Protein AF-A0A651E423-F1 (afdb_monomer)

Sequence (295 aa):
MSMMTLRGGKRRFETAAVVVIASVVLAAAAMLSGCPDASLLGLVADADEDPSETNPETYTVSYNANGASGGTLPLQSSHSYDDEVWVSEAGELRGPVLGFGITQRFLQWNTQADAGGSGYLPFEAFGMPDHDVTLYAIWTTDGGFISKIGPAGGLVFFEHAESNGDWRFLEAAPPETEWTGRPWSEFTTLVDGTEIGIGAGEPNTQAIVGAMGDGDYAAKLCDDLSHGGYSDWFLPSIDELNLMYHNVQWTFAPAFYWSSSEENEGLARAQKFNDGSRHPESKTNAYRVRAARAF

pLDDT: mean 85.13, std 23.11, range [28.27, 98.88]

Foldseek 3Di:
DDDDDDDDDDDDDDDDDDDDDDDDDDDDDDDDDDDDDDDDDDDPPPPPPPPPPPPQDKAKEAEAALAWPDDDGDDMDIDGFQDKDFAADRPPTFHHDLDQLWGFDWDFWAQDSVNPGDTHHGRDIDGDHSYYGYTYTDTDDDNDQFQIQHLLRFGWLFADPDAPPPFGTKGWDALVLKDFFFFQDPFLADQPDQDQDFPRFQVLLVSSCVVHPDDGHQSNSQQCDDTSNDNSWGFAHNVVVLSCLVGPLVRDDQWKEFHSAADHSQWGWIAGSNPRDIDTDGRNGIGMHIIMHTD

Solvent-accessible surface area (backbone atoms only — not comparable to full-atom values): 17307 Å² total; per-residue (Å²): 142,78,91,84,89,86,82,88,79,88,82,82,89,82,89,83,85,88,79,90,84,81,90,87,91,88,89,84,90,90,86,90,87,88,84,90,82,91,78,89,79,91,74,87,77,73,85,71,77,75,85,74,77,71,70,78,70,62,28,41,44,38,65,39,64,65,67,42,71,44,64,56,78,63,82,64,50,76,40,46,63,65,38,81,42,68,37,68,61,66,78,66,51,32,26,45,76,78,52,96,62,25,19,29,31,81,69,33,35,11,60,29,80,85,63,82,45,62,73,41,48,61,70,40,71,47,63,36,54,99,51,69,44,53,33,15,38,38,57,56,81,74,92,68,59,67,57,16,28,28,66,55,64,10,39,16,38,44,74,54,95,63,68,81,83,84,45,39,35,31,25,36,52,46,68,90,75,48,48,70,66,34,20,62,29,97,61,72,60,67,64,85,84,39,41,48,48,76,84,26,12,52,64,19,16,52,49,47,32,72,74,65,54,87,68,89,22,41,33,44,57,16,45,68,35,72,50,64,92,41,57,73,30,14,15,25,4,49,46,42,48,50,34,33,54,75,48,48,39,91,71,52,72,73,41,49,29,56,28,32,13,61,73,49,41,56,26,26,33,30,39,28,60,70,80,69,51,72,45,76,37,57,24,69,48,62,28,26,37,58,31,26,34,74,74

Mean predicted aligned error: 11.6 Å

Secondary structure (DSSP, 8-state):
---------PPPP--------------------------------------------EEEEEEE-TT--BS-PPPPEEEETT-EEEPPP-TT-B-SEEETTEEPPEEEEESSTTS-S-EE-TT-EEE--SS-EEEEEEE--S---TTSB-TTSSEEEEE-SS--SS--EEEEPPGGG-EEEE-S-SS----TT---STT-HHHHHHHHHHHH-S-SSHHHHHHT--BTTB---BPPPHHHHHHHHHHHGGGS-SSEEEEEEE-SSSEEEEEETTT--EEEEETTS-EEE--EEE-

Radius of gyration: 32.74 Å; Cα contacts (8 Å, |Δi|>4): 583; chains: 1; bounding box: 74×84×91 Å

Nearest PDB structures (foldseek):
  8q4e-assembly1_A  TM=6.942E-01  e=1.571E-05  Legionella pneumophila 130b
  1c3a-assembly1_B  TM=5.478E-01  e=4.659E-02  Protobothrops flavoviridis
  3bx4-assembly1_D  TM=4.201E-01  e=1.088E-01  unclassified
  1ijk-assembly1_C  TM=4.743E-01  e=3.881E-01  Bothrops jararaca

Structure (mmCIF, N/CA/C/O backbone):
data_AF-A0A651E423-F1
#
_entry.id   AF-A0A651E423-F1
#
loop_
_atom_site.group_PDB
_atom_site.id
_atom_site.type_symbol
_atom_site.label_atom_id
_atom_site.label_alt_id
_atom_site.label_comp_id
_atom_site.label_asym_id
_atom_site.label_entity_id
_atom_site.label_seq_id
_atom_site.pdbx_PDB_ins_code
_atom_site.Cartn_x
_atom_site.Cartn_y
_atom_site.Cartn_z
_atom_site.occupancy
_atom_site.B_iso_or_equiv
_atom_site.auth_seq_id
_atom_site.auth_comp_id
_atom_site.auth_asym_id
_atom_site.auth_atom_id
_atom_site.pdbx_PDB_model_num
ATOM 1 N N . MET A 1 1 ? 28.824 -64.239 24.744 1.00 42.03 1 MET A N 1
ATOM 2 C CA . MET A 1 1 ? 28.555 -63.533 26.014 1.00 42.03 1 MET A CA 1
ATOM 3 C C . MET A 1 1 ? 27.832 -62.248 25.631 1.00 42.03 1 MET A C 1
ATOM 5 O O . MET A 1 1 ? 28.454 -61.441 24.973 1.00 42.03 1 MET A O 1
ATOM 9 N N . SER A 1 2 ? 26.542 -62.000 25.816 1.00 38.84 2 SER A N 1
ATOM 10 C CA . SER A 1 2 ? 25.358 -62.728 26.280 1.00 38.84 2 SER A CA 1
ATOM 11 C C . SER A 1 2 ? 24.158 -61.999 25.638 1.00 38.84 2 SER A C 1
ATOM 13 O O . SER A 1 2 ? 24.252 -60.799 25.389 1.00 38.84 2 SER A O 1
ATOM 15 N N . MET A 1 3 ? 23.062 -62.706 25.349 1.00 35.38 3 MET A N 1
ATOM 16 C CA . MET A 1 3 ? 21.786 -62.129 24.895 1.00 35.38 3 MET A CA 1
ATOM 17 C C . MET A 1 3 ? 21.220 -61.123 25.909 1.00 35.38 3 MET A C 1
ATOM 19 O O . MET A 1 3 ? 21.305 -61.380 27.108 1.00 35.38 3 MET A O 1
ATOM 23 N N . MET A 1 4 ? 20.493 -60.103 25.436 1.00 35.81 4 MET A N 1
ATOM 24 C CA . MET A 1 4 ? 19.243 -59.701 26.094 1.00 35.81 4 MET A CA 1
ATOM 25 C C . MET A 1 4 ? 18.277 -58.992 25.134 1.00 35.81 4 MET A C 1
ATOM 27 O O . MET A 1 4 ? 18.574 -57.961 24.541 1.00 35.81 4 MET A O 1
ATOM 31 N N . THR A 1 5 ? 17.113 -59.616 24.994 1.00 40.34 5 THR A N 1
ATOM 32 C CA . THR A 1 5 ? 15.934 -59.227 24.219 1.00 40.34 5 THR A CA 1
ATOM 33 C C . THR A 1 5 ? 15.032 -58.338 25.078 1.00 40.34 5 THR A C 1
ATOM 35 O O . THR A 1 5 ? 14.783 -58.694 26.227 1.00 40.34 5 THR A O 1
ATOM 38 N N . LEU A 1 6 ? 14.444 -57.268 24.528 1.00 37.44 6 LEU A N 1
ATOM 39 C CA . LEU A 1 6 ? 13.288 -56.590 25.133 1.00 37.44 6 LEU A CA 1
ATOM 40 C C . LEU A 1 6 ? 12.168 -56.392 24.100 1.00 37.44 6 LEU A C 1
ATOM 42 O O . LEU A 1 6 ? 12.383 -55.919 22.987 1.00 37.44 6 LEU A O 1
ATOM 46 N N . ARG A 1 7 ? 10.976 -56.851 24.497 1.00 37.69 7 ARG A N 1
ATOM 47 C CA . ARG A 1 7 ? 9.694 -56.880 23.777 1.00 37.69 7 ARG A CA 1
ATOM 48 C C . ARG A 1 7 ? 8.837 -55.653 24.116 1.00 37.69 7 ARG A C 1
ATOM 50 O O . ARG A 1 7 ? 8.834 -55.233 25.264 1.00 37.69 7 ARG A O 1
ATOM 57 N N . GLY A 1 8 ? 7.952 -55.301 23.176 1.00 32.75 8 GLY A N 1
ATOM 58 C CA . GLY A 1 8 ? 6.600 -54.761 23.427 1.00 32.75 8 GLY A CA 1
ATOM 59 C C . GLY A 1 8 ? 6.526 -53.241 23.624 1.00 32.75 8 GLY A C 1
ATOM 60 O O . GLY A 1 8 ? 7.377 -52.661 24.271 1.00 32.75 8 GLY A O 1
ATOM 61 N N . GLY A 1 9 ? 5.545 -52.503 23.109 1.00 33.53 9 GLY A N 1
ATOM 62 C CA . GLY A 1 9 ? 4.316 -52.862 22.413 1.00 33.53 9 GLY A CA 1
ATOM 63 C C . GLY A 1 9 ? 3.690 -51.605 21.791 1.00 33.53 9 GLY A C 1
ATOM 64 O O . GLY A 1 9 ? 3.878 -50.491 22.276 1.00 33.53 9 GLY A O 1
ATOM 65 N N . LYS A 1 10 ? 2.970 -51.801 20.684 1.00 38.50 10 LYS A N 1
ATOM 66 C CA . LYS A 1 10 ? 2.211 -50.772 19.961 1.00 38.50 10 LYS A CA 1
ATOM 67 C C . LYS A 1 10 ? 0.985 -50.366 20.788 1.00 38.50 10 LYS A C 1
ATOM 69 O O . LYS A 1 10 ? 0.199 -51.241 21.144 1.00 38.50 10 LYS A O 1
ATOM 74 N N . ARG A 1 11 ? 0.789 -49.069 21.049 1.00 38.59 11 ARG A N 1
ATOM 75 C CA . ARG A 1 11 ? -0.482 -48.531 21.563 1.00 38.59 11 ARG A CA 1
ATOM 76 C C . ARG A 1 11 ? -1.310 -47.984 20.401 1.00 38.59 11 ARG A C 1
ATOM 78 O O . ARG A 1 11 ? -0.799 -47.241 19.570 1.00 38.59 11 ARG A O 1
ATOM 85 N N . ARG A 1 12 ? -2.554 -48.459 20.327 1.00 40.34 12 ARG A N 1
ATOM 86 C CA . ARG A 1 12 ? -3.587 -48.077 19.362 1.00 40.34 12 ARG A CA 1
ATOM 87 C C . ARG A 1 12 ? -4.217 -46.750 19.790 1.00 40.34 12 ARG A C 1
ATOM 89 O O . ARG A 1 12 ? -4.423 -46.537 20.980 1.00 40.34 12 ARG A O 1
ATOM 96 N N . PHE A 1 13 ? -4.510 -45.908 18.805 1.00 36.94 13 PHE A N 1
ATOM 97 C CA . PHE A 1 13 ? -5.399 -44.757 18.919 1.00 36.94 13 PHE A CA 1
ATOM 98 C C . PHE A 1 13 ? -6.843 -45.259 18.825 1.00 36.94 13 PHE A C 1
ATOM 100 O O . PHE A 1 13 ? -7.172 -45.941 17.856 1.00 36.94 13 PHE A O 1
ATOM 107 N N . GLU A 1 14 ? -7.683 -44.923 19.800 1.00 37.16 14 GLU A N 1
ATOM 108 C CA . GLU A 1 14 ? -9.138 -45.028 19.680 1.00 37.16 14 GLU A CA 1
ATOM 109 C C . GLU A 1 14 ? -9.771 -43.686 20.055 1.00 37.16 14 GLU A C 1
ATOM 111 O O . GLU A 1 14 ? -9.520 -43.114 21.114 1.00 37.16 14 GLU A O 1
ATOM 116 N N . THR A 1 15 ? -10.541 -43.184 19.095 1.00 38.28 15 THR A N 1
ATOM 117 C CA . THR A 1 15 ? -11.372 -41.985 19.094 1.00 38.28 15 THR A CA 1
ATOM 118 C C . THR A 1 15 ? -12.642 -42.255 19.902 1.00 38.28 15 THR A C 1
ATOM 120 O O . THR A 1 15 ? -13.324 -43.241 19.631 1.00 38.28 15 THR A O 1
ATOM 123 N N . ALA A 1 16 ? -12.997 -41.387 20.850 1.00 34.25 16 ALA A N 1
ATOM 124 C CA . ALA A 1 16 ? -14.290 -41.444 21.533 1.00 34.25 16 ALA A CA 1
ATOM 125 C C . ALA A 1 16 ? -15.134 -40.221 21.150 1.00 34.25 16 ALA A C 1
ATOM 127 O O . ALA A 1 16 ? -14.753 -39.081 21.406 1.00 34.25 16 ALA A O 1
ATOM 128 N N . ALA A 1 17 ? -16.263 -40.491 20.495 1.00 33.56 17 ALA A N 1
ATOM 129 C CA . ALA A 1 17 ? -17.310 -39.535 20.168 1.00 33.56 17 ALA A CA 1
ATOM 130 C C . ALA A 1 17 ? -18.169 -39.244 21.410 1.00 33.56 17 ALA A C 1
ATOM 132 O O . ALA A 1 17 ? -18.542 -40.165 22.136 1.00 33.56 17 ALA A O 1
ATOM 133 N N . VAL A 1 18 ? -18.501 -37.972 21.631 1.00 30.56 18 VAL A N 1
ATOM 134 C CA . VAL A 1 18 ? -19.411 -37.516 22.690 1.00 30.56 18 VAL A CA 1
ATOM 135 C C . VAL A 1 18 ? -20.820 -37.425 22.100 1.00 30.56 18 VAL A C 1
ATOM 137 O O . VAL A 1 18 ? -21.045 -36.694 21.139 1.00 30.56 18 VAL A O 1
ATOM 140 N N . VAL A 1 19 ? -21.758 -38.200 22.650 1.00 32.88 19 VAL A N 1
ATOM 141 C CA . VAL A 1 19 ? -23.182 -38.198 22.283 1.00 32.88 19 VAL A CA 1
ATOM 142 C C . VAL A 1 19 ? -23.976 -37.566 23.425 1.00 32.88 19 VAL A C 1
ATOM 144 O O . VAL A 1 19 ? -23.888 -38.008 24.567 1.00 32.88 19 VAL A O 1
ATOM 147 N N . VAL A 1 20 ? -24.744 -36.530 23.086 1.00 36.84 20 VAL A N 1
ATOM 148 C CA . VAL A 1 20 ? -25.692 -35.805 23.944 1.00 36.84 20 VAL A CA 1
ATOM 149 C C . VAL A 1 20 ? -26.980 -36.616 24.085 1.00 36.84 20 VAL A C 1
ATOM 151 O O . VAL A 1 20 ? -27.552 -36.990 23.062 1.00 36.84 20 VAL A O 1
ATOM 154 N N . ILE A 1 21 ? -27.486 -36.833 25.306 1.00 31.48 21 ILE A N 1
ATOM 155 C CA . ILE A 1 21 ? -28.891 -37.224 25.529 1.00 31.48 21 ILE A CA 1
ATOM 156 C C . ILE A 1 21 ? -29.438 -36.524 26.778 1.00 31.48 21 ILE A C 1
ATOM 158 O O . ILE A 1 21 ? -28.874 -36.646 27.862 1.00 31.48 21 ILE A O 1
ATOM 162 N N . ALA A 1 22 ? -30.573 -35.845 26.601 1.00 28.73 22 ALA A N 1
ATOM 163 C CA . ALA A 1 22 ? -31.420 -35.291 27.650 1.00 28.73 22 ALA A CA 1
ATOM 164 C C . ALA A 1 22 ? -32.710 -36.129 27.831 1.00 28.73 22 ALA A C 1
ATOM 166 O O . ALA A 1 22 ? -33.334 -36.517 26.846 1.00 28.73 22 ALA A O 1
ATOM 167 N N . SER A 1 23 ? -33.081 -36.331 29.104 1.00 34.12 23 SER A N 1
ATOM 168 C CA . SER A 1 23 ? -34.425 -36.399 29.730 1.00 34.12 23 SER A CA 1
ATOM 169 C C . SER A 1 23 ? -35.480 -37.475 29.358 1.00 34.12 23 SER A C 1
ATOM 171 O O . SER A 1 23 ? -35.838 -37.643 28.200 1.00 34.12 23 SER A O 1
ATOM 173 N N . VAL A 1 24 ? -36.080 -38.106 30.398 1.00 28.27 24 VAL A N 1
ATOM 174 C CA . VAL A 1 24 ? -37.533 -38.115 30.785 1.00 28.27 24 VAL A CA 1
ATOM 175 C C . VAL A 1 24 ? -37.947 -39.356 31.644 1.00 28.27 24 VAL A C 1
ATOM 177 O O . VAL A 1 24 ? -38.089 -40.464 31.143 1.00 28.27 24 VAL A O 1
ATOM 180 N N . VAL A 1 25 ? -38.104 -39.130 32.961 1.00 29.31 25 VAL A N 1
ATOM 181 C CA . VAL A 1 25 ? -39.214 -39.366 33.944 1.00 29.31 25 VAL A CA 1
ATOM 182 C C . VAL A 1 25 ? -40.211 -40.582 33.891 1.00 29.31 25 VAL A C 1
ATOM 184 O O . VAL A 1 25 ? -40.984 -40.727 32.952 1.00 29.31 25 VAL A O 1
ATOM 187 N N . LEU A 1 26 ? -40.315 -41.266 35.063 1.00 28.38 26 LEU A N 1
ATOM 188 C CA . LEU A 1 26 ? -41.485 -41.785 35.858 1.00 28.38 26 LEU A CA 1
ATOM 189 C C . LEU A 1 26 ? -41.967 -43.267 35.895 1.00 28.38 26 LEU A C 1
ATOM 191 O O . LEU A 1 26 ? -42.296 -43.867 34.879 1.00 28.38 26 LEU A O 1
ATOM 195 N N . ALA A 1 27 ? -42.264 -43.677 37.154 1.00 29.86 27 ALA A N 1
ATOM 196 C CA . ALA A 1 27 ? -43.323 -44.590 37.665 1.00 29.86 27 ALA A CA 1
ATOM 197 C C . ALA A 1 27 ? -43.013 -46.114 37.683 1.00 29.86 27 ALA A C 1
ATOM 199 O O . ALA A 1 27 ? -42.394 -46.620 36.763 1.00 29.86 27 ALA A O 1
ATOM 200 N N . ALA A 1 28 ? -43.404 -46.965 38.649 1.00 29.16 28 ALA A N 1
ATOM 201 C CA . ALA A 1 28 ? -44.255 -46.898 39.847 1.00 29.16 28 ALA A CA 1
ATOM 202 C C . ALA A 1 28 ? -43.952 -48.090 40.808 1.00 29.16 28 ALA A C 1
ATOM 204 O O . ALA A 1 28 ? -43.157 -48.974 40.506 1.00 29.16 28 ALA A O 1
ATOM 205 N N . ALA A 1 29 ? -44.634 -48.081 41.957 1.00 29.34 29 ALA A N 1
ATOM 206 C CA . ALA A 1 29 ? -44.491 -48.879 43.178 1.00 29.34 29 ALA A CA 1
ATOM 207 C C . ALA A 1 29 ? -44.804 -50.400 43.144 1.00 29.34 29 ALA A C 1
ATOM 209 O O . ALA A 1 29 ? -45.567 -50.869 42.305 1.00 29.34 29 ALA A O 1
ATOM 210 N N . ALA A 1 30 ? -44.327 -51.083 44.205 1.00 29.92 30 ALA A N 1
ATOM 211 C CA . ALA A 1 30 ? -45.013 -52.067 45.079 1.00 29.92 30 ALA A CA 1
ATOM 212 C C . ALA A 1 30 ? -44.270 -53.407 45.281 1.00 29.92 30 ALA A C 1
ATOM 214 O O . ALA A 1 30 ? -43.951 -54.087 44.314 1.00 29.92 30 ALA A O 1
ATOM 215 N N . MET A 1 31 ? -44.067 -53.802 46.552 1.00 31.62 31 MET A N 1
ATOM 216 C CA . MET A 1 31 ? -44.472 -55.089 47.173 1.00 31.62 31 MET A CA 1
ATOM 217 C C . MET A 1 31 ? -43.911 -55.179 48.613 1.00 31.62 31 MET A C 1
ATOM 219 O O . MET A 1 31 ? -42.710 -55.064 48.837 1.00 31.62 31 MET A O 1
ATOM 223 N N . LEU A 1 32 ? -44.811 -55.357 49.589 1.00 33.69 32 LEU A N 1
ATOM 224 C CA . LEU A 1 32 ? -44.542 -55.549 51.023 1.00 33.69 32 LEU A CA 1
ATOM 225 C C . LEU A 1 32 ? -44.080 -56.981 51.353 1.00 33.69 32 LEU A C 1
ATOM 227 O O . LEU A 1 32 ? -44.583 -57.921 50.746 1.00 33.69 32 LEU A O 1
ATOM 231 N N . SER A 1 33 ? -43.252 -57.127 52.401 1.00 33.34 33 SER A N 1
ATOM 232 C CA . SER A 1 33 ? -43.195 -58.236 53.394 1.00 33.34 33 SER A CA 1
ATOM 233 C C . SER A 1 33 ? -41.773 -58.278 53.981 1.00 33.34 33 SER A C 1
ATOM 235 O O . SER A 1 33 ? -40.824 -58.369 53.218 1.00 33.34 33 SER A O 1
ATOM 237 N N . GLY A 1 34 ? -41.453 -58.225 55.270 1.00 31.48 34 GLY A N 1
ATOM 238 C CA . GLY A 1 34 ? -42.185 -58.197 56.526 1.00 31.48 34 GLY A CA 1
ATOM 239 C C . GLY A 1 34 ? -41.161 -58.544 57.621 1.00 31.48 34 GLY A C 1
ATOM 240 O O . GLY A 1 34 ? -40.509 -59.574 57.508 1.00 31.48 34 GLY A O 1
ATOM 241 N N . CYS A 1 35 ? -40.969 -57.679 58.622 1.00 32.19 35 CYS A N 1
ATOM 242 C CA . CYS A 1 35 ? -40.574 -58.028 59.998 1.00 32.19 35 CYS A CA 1
ATOM 243 C C . CYS A 1 35 ? -40.432 -56.755 60.861 1.00 32.19 35 CYS A C 1
ATOM 245 O O . CYS A 1 35 ? -39.969 -55.738 60.343 1.00 32.19 35 CYS A O 1
ATOM 247 N N . PRO A 1 36 ? -40.820 -56.790 62.150 1.00 45.19 36 PRO A N 1
ATOM 248 C CA . PRO A 1 36 ? -40.790 -55.636 63.037 1.00 45.19 36 PRO A CA 1
ATOM 249 C C . PRO A 1 36 ? -39.518 -55.639 63.895 1.00 45.19 36 PRO A C 1
ATOM 251 O O . PRO A 1 36 ? -39.244 -56.629 64.561 1.00 45.19 36 PRO A O 1
ATOM 254 N N . ASP A 1 37 ? -38.784 -54.530 63.935 1.00 40.09 37 ASP A N 1
ATOM 255 C CA . ASP A 1 37 ? -38.380 -53.942 65.215 1.00 40.09 37 ASP A CA 1
ATOM 256 C C . ASP A 1 37 ? -37.911 -52.499 65.016 1.00 40.09 37 ASP A C 1
ATOM 258 O O . ASP A 1 37 ? -37.236 -52.160 64.042 1.00 40.09 37 ASP A O 1
ATOM 262 N N . ALA A 1 38 ? -38.316 -51.642 65.939 1.00 42.88 38 ALA A N 1
ATOM 263 C CA . ALA A 1 38 ? -38.004 -50.230 65.945 1.00 42.88 38 ALA A CA 1
ATOM 264 C C . ALA A 1 38 ? -36.739 -49.999 66.773 1.00 42.88 38 ALA A C 1
ATOM 266 O O . ALA A 1 38 ? -36.730 -50.258 67.971 1.00 42.88 38 ALA A O 1
ATOM 267 N N . SER A 1 39 ? -35.692 -49.440 66.167 1.00 41.69 39 SER A N 1
ATOM 268 C CA . SER A 1 39 ? -35.021 -48.241 66.691 1.00 41.69 39 SER A CA 1
ATOM 269 C C . SER A 1 39 ? -33.759 -47.891 65.900 1.00 41.69 39 SER A C 1
ATOM 271 O O . SER A 1 39 ? -32.896 -48.722 65.653 1.00 41.69 39 SER A O 1
ATOM 273 N N . LEU A 1 40 ? -33.661 -46.589 65.617 1.00 40.84 40 LEU A N 1
ATOM 274 C CA . LEU A 1 40 ? -32.427 -45.823 65.460 1.00 40.84 40 LEU A CA 1
ATOM 275 C C . LEU A 1 40 ? -31.604 -46.056 64.181 1.00 40.84 40 LEU A C 1
ATOM 277 O O . LEU A 1 40 ? -30.726 -46.905 64.136 1.00 40.84 40 LEU A O 1
ATOM 281 N N . LEU A 1 41 ? -31.808 -45.184 63.190 1.00 34.50 41 LEU A N 1
ATOM 282 C CA . LEU A 1 41 ? -30.743 -44.401 62.546 1.00 34.50 41 LEU A CA 1
ATOM 283 C C . LEU A 1 41 ? -31.388 -43.436 61.548 1.00 34.50 41 LEU A C 1
ATOM 285 O O . LEU A 1 41 ? -32.154 -43.837 60.675 1.00 34.50 41 LEU A O 1
ATOM 289 N N . GLY A 1 42 ? -31.135 -42.144 61.747 1.00 50.38 42 GLY A N 1
ATOM 290 C CA . GLY A 1 42 ? -31.643 -41.092 60.882 1.00 50.38 42 GLY A CA 1
ATOM 291 C C . GLY A 1 42 ? -31.070 -41.209 59.476 1.00 50.38 42 GLY A C 1
ATOM 292 O O . GLY A 1 42 ? -29.869 -41.398 59.302 1.00 50.38 42 GLY A O 1
ATOM 293 N N . LEU A 1 43 ? -31.936 -41.043 58.484 1.00 37.75 43 LEU A N 1
ATOM 294 C CA . LEU A 1 43 ? -31.531 -40.621 57.156 1.00 37.75 43 LEU A CA 1
ATOM 295 C C . LEU A 1 43 ? -32.682 -39.809 56.566 1.00 37.75 43 LEU A C 1
ATOM 297 O O . LEU A 1 43 ? -33.596 -40.338 55.938 1.00 37.75 43 LEU A O 1
ATOM 301 N N . VAL A 1 44 ? -32.649 -38.505 56.830 1.00 45.28 44 VAL A N 1
ATOM 302 C CA . VAL A 1 44 ? -33.243 -37.540 55.910 1.00 45.28 44 VAL A CA 1
ATOM 303 C C . VAL A 1 44 ? -32.313 -37.571 54.701 1.00 45.28 44 VAL A C 1
ATOM 305 O O . VAL A 1 44 ? -31.257 -36.949 54.718 1.00 45.28 44 VAL A O 1
ATOM 308 N N . ALA A 1 45 ? -32.622 -38.408 53.712 1.00 41.31 45 ALA A N 1
ATOM 309 C CA . ALA A 1 45 ? -32.065 -38.220 52.384 1.00 41.31 45 ALA A CA 1
ATOM 310 C C . ALA A 1 45 ? -32.922 -37.134 51.740 1.00 41.31 45 ALA A C 1
ATOM 312 O O . ALA A 1 45 ? -33.962 -37.409 51.141 1.00 41.31 45 ALA A O 1
ATOM 313 N N . ASP A 1 46 ? -32.507 -35.901 52.013 1.00 42.69 46 ASP A N 1
ATOM 314 C CA . ASP A 1 46 ? -32.841 -34.728 51.228 1.00 42.69 46 ASP A CA 1
ATOM 315 C C . ASP A 1 46 ? -32.606 -35.080 49.756 1.00 42.69 46 ASP A C 1
ATOM 317 O O . ASP A 1 46 ? -31.499 -35.454 49.362 1.00 42.69 46 ASP A O 1
ATOM 321 N N . ALA A 1 47 ? -33.658 -35.006 48.946 1.00 48.16 47 ALA A N 1
ATOM 322 C CA . ALA A 1 47 ? -33.486 -34.779 47.523 1.00 48.16 47 ALA A CA 1
ATOM 323 C C . ALA A 1 47 ? -33.243 -33.275 47.371 1.00 48.16 47 ALA A C 1
ATOM 325 O O . ALA A 1 47 ? -34.137 -32.532 46.976 1.00 48.16 47 ALA A O 1
ATOM 326 N N . ASP A 1 48 ? -32.053 -32.845 47.788 1.00 45.59 48 ASP A N 1
ATOM 327 C CA . ASP A 1 48 ? -31.522 -31.525 47.482 1.00 45.59 48 ASP A CA 1
ATOM 328 C C . ASP A 1 48 ? -31.047 -31.621 46.026 1.00 45.59 48 ASP A C 1
ATOM 330 O O . ASP A 1 48 ? -29.963 -32.131 45.730 1.00 45.59 48 ASP A O 1
ATOM 334 N N . GLU A 1 49 ? -31.927 -31.271 45.085 1.00 56.97 49 GLU A N 1
ATOM 335 C CA . GLU A 1 49 ? -31.462 -30.858 43.764 1.00 56.97 49 GLU A CA 1
ATOM 336 C C . GLU A 1 49 ? -30.591 -29.623 44.001 1.00 56.97 49 GLU A C 1
ATOM 338 O O . GLU A 1 49 ? -31.113 -28.537 44.236 1.00 56.97 49 GLU A O 1
ATOM 343 N N . ASP A 1 50 ? -29.271 -29.820 44.011 1.00 50.97 50 ASP A N 1
ATOM 344 C CA . ASP A 1 50 ? -28.277 -28.752 44.089 1.00 50.97 50 ASP A CA 1
ATOM 345 C C . ASP A 1 50 ? -28.616 -27.667 43.045 1.00 50.97 50 ASP A C 1
ATOM 347 O O . ASP A 1 50 ? -28.505 -27.926 41.843 1.00 50.97 50 ASP A O 1
ATOM 351 N N . PRO A 1 51 ? -29.052 -26.459 43.455 1.00 54.53 51 PRO A N 1
ATOM 352 C CA . PRO A 1 51 ? -29.466 -25.421 42.523 1.00 54.53 51 PRO A CA 1
ATOM 353 C C . PRO A 1 51 ? -28.269 -24.629 41.979 1.00 54.53 51 PRO A C 1
ATOM 355 O O . PRO A 1 51 ? -28.464 -23.575 41.374 1.00 54.53 51 PRO A O 1
ATOM 358 N N . SER A 1 52 ? -27.034 -25.094 42.184 1.00 55.28 52 SER A N 1
ATOM 359 C CA . SER A 1 52 ? -25.830 -24.452 41.661 1.00 55.28 52 SER A CA 1
ATOM 360 C C . SER A 1 52 ? -25.346 -25.066 40.343 1.00 55.28 52 SER A C 1
ATOM 362 O O . SER A 1 52 ? -24.154 -25.287 40.144 1.00 55.28 52 SER A O 1
ATOM 364 N N . GLU A 1 53 ? -26.241 -25.238 39.362 1.00 52.44 53 GLU A N 1
ATOM 365 C CA . GLU A 1 53 ? -25.781 -25.098 37.974 1.00 52.44 53 GLU A CA 1
ATOM 366 C C . GLU A 1 53 ? -25.391 -23.630 37.769 1.00 52.44 53 GLU A C 1
ATOM 368 O O . GLU A 1 53 ? -26.182 -22.784 37.350 1.00 52.44 53 GLU A O 1
ATOM 373 N N . THR A 1 54 ? -24.151 -23.301 38.129 1.00 56.81 54 THR A N 1
ATOM 374 C CA . THR A 1 54 ? -23.526 -22.046 37.740 1.00 56.81 54 THR A CA 1
ATOM 375 C C . THR A 1 54 ? -23.387 -22.088 36.226 1.00 56.81 54 THR A C 1
ATOM 377 O O . THR A 1 54 ? -22.431 -22.663 35.706 1.00 56.81 54 THR A O 1
ATOM 380 N N . ASN A 1 55 ? -24.346 -21.514 35.501 1.00 58.56 55 ASN A N 1
ATOM 381 C CA . ASN A 1 55 ? -24.075 -21.100 34.134 1.00 58.56 55 ASN A CA 1
ATOM 382 C C . ASN A 1 55 ? -22.859 -20.164 34.227 1.00 58.56 55 ASN A C 1
ATOM 384 O O . ASN A 1 55 ? -22.982 -19.147 34.918 1.00 58.56 55 ASN A O 1
ATOM 388 N N . PRO A 1 56 ? -21.680 -20.520 33.679 1.00 64.88 56 PRO A N 1
ATOM 389 C CA . PRO A 1 56 ? -20.524 -19.647 33.790 1.00 64.88 56 PRO A CA 1
ATOM 390 C C . PRO A 1 56 ? -20.917 -18.310 33.171 1.00 64.88 56 PRO A C 1
ATOM 392 O O . PRO A 1 56 ? -21.390 -18.264 32.036 1.00 64.88 56 PRO A O 1
ATOM 395 N N . GLU A 1 57 ? -20.820 -17.238 33.954 1.00 86.31 57 GLU A N 1
ATOM 396 C CA . GLU A 1 57 ? -21.160 -15.909 33.470 1.00 86.31 57 GLU A CA 1
ATOM 397 C C . GLU A 1 57 ? -20.143 -15.542 32.390 1.00 86.31 57 GLU A C 1
ATOM 399 O O . GLU A 1 57 ? -18.958 -15.344 32.663 1.00 86.31 57 GLU A O 1
ATOM 404 N N . THR A 1 58 ? -20.598 -15.568 31.140 1.00 94.56 58 THR A N 1
ATOM 405 C CA . THR A 1 58 ? -19.795 -15.188 29.984 1.00 94.56 58 THR A CA 1
ATOM 406 C C . THR A 1 58 ? -20.141 -13.776 29.564 1.00 94.56 58 THR A C 1
ATOM 408 O O . THR A 1 58 ? -21.320 -13.427 29.472 1.00 94.56 58 THR A O 1
ATOM 411 N N . TYR A 1 59 ? -19.119 -13.024 29.192 1.00 97.12 59 TYR A N 1
ATOM 412 C CA . TYR A 1 59 ? -19.218 -11.669 28.688 1.00 97.12 59 TYR A CA 1
ATOM 413 C C . TYR A 1 59 ? -18.806 -11.626 27.220 1.00 97.12 59 TYR A C 1
ATOM 415 O O . TYR A 1 59 ? -17.985 -12.419 26.747 1.00 97.12 59 TYR A O 1
ATOM 423 N N . THR A 1 60 ? -19.386 -10.698 26.474 1.00 97.75 60 THR A N 1
ATOM 424 C CA . THR A 1 60 ? -19.179 -10.567 25.034 1.00 97.75 60 THR A CA 1
ATOM 425 C C . THR A 1 60 ? -18.192 -9.456 24.726 1.00 97.75 60 THR A C 1
ATOM 427 O O . THR A 1 60 ? -18.283 -8.352 25.257 1.00 97.75 60 THR A O 1
ATOM 430 N N . VAL A 1 61 ? -17.285 -9.729 23.793 1.00 98.31 61 VAL A N 1
ATOM 431 C CA . VAL A 1 61 ? -16.473 -8.714 23.122 1.00 98.31 61 VAL A CA 1
ATOM 432 C C . VAL A 1 61 ? -17.050 -8.495 21.735 1.00 98.31 61 VAL A C 1
ATOM 434 O O . VAL A 1 61 ? -17.140 -9.424 20.929 1.00 98.31 61 VAL A O 1
ATOM 437 N N . SER A 1 62 ? -17.452 -7.258 21.470 1.00 97.94 62 SER A N 1
ATOM 438 C CA . SER A 1 62 ? -18.001 -6.818 20.191 1.00 97.94 62 SER A CA 1
ATOM 439 C C . SER A 1 62 ? -17.201 -5.647 19.632 1.00 97.94 62 SER A C 1
ATOM 441 O O . SER A 1 62 ? -16.512 -4.934 20.363 1.00 97.94 62 SER A O 1
ATOM 443 N N . TYR A 1 63 ? -17.299 -5.444 18.322 1.00 98.25 63 TYR A N 1
ATOM 444 C CA . TYR A 1 63 ? -16.579 -4.393 17.614 1.00 98.25 63 TYR A CA 1
ATOM 445 C C . TYR A 1 63 ? -17.558 -3.400 16.997 1.00 98.25 63 TYR A C 1
ATOM 447 O O . TYR A 1 63 ? -18.601 -3.779 16.463 1.00 98.25 63 TYR A O 1
ATOM 455 N N . ASN A 1 64 ? -17.205 -2.120 17.035 1.00 98.25 64 ASN A N 1
ATOM 456 C CA . ASN A 1 64 ? -17.966 -1.036 16.437 1.00 98.25 64 ASN A CA 1
ATOM 457 C C . ASN A 1 64 ? -17.089 -0.272 15.441 1.00 98.25 64 ASN A C 1
ATOM 459 O O . ASN A 1 64 ? -16.024 0.236 15.785 1.00 98.25 64 ASN A O 1
ATOM 463 N N . ALA A 1 65 ? -17.560 -0.155 14.199 1.00 97.31 65 ALA A N 1
ATOM 464 C CA . ALA A 1 65 ? -16.789 0.436 13.107 1.00 97.31 65 ALA A CA 1
ATOM 465 C C . ALA A 1 65 ? -16.594 1.959 13.241 1.00 97.31 65 ALA A C 1
ATOM 467 O O . ALA A 1 65 ? -15.785 2.541 12.523 1.00 97.31 65 ALA A O 1
ATOM 468 N N . ASN A 1 66 ? -17.342 2.602 14.143 1.00 97.88 66 ASN A N 1
ATOM 469 C CA . ASN A 1 66 ? -17.172 3.987 14.570 1.00 97.88 66 ASN A CA 1
ATOM 470 C C . ASN A 1 66 ? -16.976 4.973 13.403 1.00 97.88 66 ASN A C 1
ATOM 472 O O . ASN A 1 66 ? -15.944 5.629 13.271 1.00 97.88 66 ASN A O 1
ATOM 476 N N . GLY A 1 67 ? -17.961 5.024 12.503 1.00 95.50 67 GLY A N 1
ATOM 477 C CA . GLY A 1 67 ? -17.937 5.918 11.341 1.00 95.50 67 GLY A CA 1
ATOM 478 C C . GLY A 1 67 ? -17.203 5.380 10.108 1.00 95.50 67 GLY A C 1
ATOM 479 O O . GLY A 1 67 ? -17.001 6.139 9.161 1.00 95.50 67 GLY A O 1
ATOM 480 N N . ALA A 1 68 ? -16.824 4.097 10.089 1.00 96.56 68 ALA A N 1
ATOM 481 C CA . ALA A 1 68 ? -16.343 3.431 8.880 1.00 96.56 68 ALA A CA 1
ATOM 482 C C . ALA A 1 68 ? -17.300 3.628 7.690 1.00 96.56 68 ALA A C 1
ATOM 484 O O . ALA A 1 68 ? -18.524 3.625 7.841 1.00 96.56 68 ALA A O 1
ATOM 485 N N . SER A 1 69 ? -16.727 3.761 6.498 1.00 96.88 69 SER A N 1
ATOM 486 C CA . SER A 1 69 ? -17.448 3.895 5.232 1.00 96.88 69 SER A CA 1
ATOM 487 C C . SER A 1 69 ? -17.618 2.572 4.479 1.00 96.88 69 SER A C 1
ATOM 489 O O . SER A 1 69 ? -18.365 2.523 3.503 1.00 96.88 69 SER A O 1
ATOM 491 N N . GLY A 1 70 ? -16.958 1.498 4.922 1.00 94.50 70 GLY A N 1
ATOM 492 C CA . GLY A 1 70 ? -17.050 0.183 4.293 1.00 94.50 70 GLY A CA 1
ATOM 493 C C . GLY A 1 70 ? -16.244 -0.900 5.009 1.00 94.50 70 GLY A C 1
ATOM 494 O O . GLY A 1 70 ? -15.613 -0.647 6.036 1.00 94.50 70 GLY A O 1
ATOM 495 N N . GLY A 1 71 ? -16.266 -2.103 4.432 1.00 92.94 71 GLY A N 1
ATOM 496 C CA . GLY A 1 71 ? -15.660 -3.312 4.994 1.00 92.94 71 GLY A CA 1
ATOM 497 C C . GLY A 1 71 ? -16.568 -4.040 5.988 1.00 92.94 71 GLY A C 1
ATOM 498 O O . GLY A 1 71 ? -17.709 -3.638 6.229 1.00 92.94 71 GLY A O 1
ATOM 499 N N . THR A 1 72 ? -16.053 -5.128 6.557 1.00 94.12 72 THR A N 1
ATOM 500 C CA . THR A 1 72 ? -16.787 -5.993 7.494 1.00 94.12 72 THR A CA 1
ATOM 501 C C . THR A 1 72 ? -16.136 -5.944 8.871 1.00 94.12 72 THR A C 1
ATOM 503 O O . THR A 1 72 ? -14.914 -5.989 8.981 1.00 94.12 72 THR A O 1
ATOM 506 N N . LEU A 1 73 ? -16.949 -5.845 9.926 1.00 94.31 73 LEU A N 1
ATOM 507 C CA . LEU A 1 73 ? -16.459 -5.891 11.304 1.00 94.31 73 LEU A CA 1
ATOM 508 C C . LEU A 1 73 ? -15.963 -7.295 11.680 1.00 94.31 73 LEU A C 1
ATOM 510 O O . LEU A 1 73 ? -16.531 -8.281 11.199 1.00 94.31 73 LEU A O 1
ATOM 514 N N . PRO A 1 74 ? -14.978 -7.402 12.590 1.00 95.31 74 PRO A N 1
ATOM 515 C CA . PRO A 1 74 ? -14.633 -8.679 13.195 1.00 95.31 74 PRO A CA 1
ATOM 516 C C . PRO A 1 74 ? -15.846 -9.325 13.871 1.00 95.31 74 PRO A C 1
ATOM 518 O O . PRO A 1 74 ? -16.745 -8.644 14.375 1.00 95.31 74 PRO A O 1
ATOM 521 N N . LEU A 1 75 ? -15.858 -10.657 13.891 1.00 94.06 75 LEU A N 1
ATOM 522 C CA . LEU A 1 75 ? -16.894 -11.410 14.586 1.00 94.06 75 LEU A CA 1
ATOM 523 C C . LEU A 1 75 ? -16.800 -11.168 16.095 1.00 94.06 75 LEU A C 1
ATOM 525 O O . LEU A 1 75 ? -15.714 -11.125 16.668 1.00 94.06 75 LEU A O 1
ATOM 529 N N . GLN A 1 76 ? -17.959 -11.047 16.737 1.00 96.19 76 GLN A N 1
ATOM 530 C CA . GLN A 1 76 ? -18.042 -11.028 18.194 1.00 96.19 76 GLN A CA 1
ATOM 531 C C . GLN A 1 76 ? -17.667 -12.390 18.791 1.00 96.19 76 GLN A C 1
ATOM 533 O O . GLN A 1 76 ? -17.828 -13.433 18.151 1.00 96.19 76 GLN A O 1
ATOM 538 N N . SER A 1 77 ? -17.224 -12.374 20.042 1.00 96.50 77 SER A N 1
ATOM 539 C CA . SER A 1 77 ? -16.797 -13.566 20.783 1.00 96.50 77 SER A CA 1
ATOM 540 C C . SER A 1 77 ? -17.234 -13.486 22.242 1.00 96.50 77 SER A C 1
ATOM 542 O O . SER A 1 77 ? -17.288 -12.387 22.791 1.00 96.50 77 SER A O 1
ATOM 544 N N . SER A 1 78 ? -17.507 -14.632 22.866 1.00 96.94 78 SER A N 1
ATOM 545 C CA . SER A 1 78 ? -17.887 -14.734 24.281 1.00 96.94 78 SER A CA 1
ATOM 546 C C . SER A 1 78 ? -16.770 -15.387 25.089 1.00 96.94 78 SER A C 1
ATOM 548 O O . SER A 1 78 ? -16.195 -16.377 24.638 1.00 96.94 78 SER A O 1
ATOM 550 N N . HIS A 1 79 ? -16.495 -14.839 26.270 1.00 96.44 79 HIS A N 1
ATOM 551 C CA . HIS A 1 79 ? -15.384 -15.216 27.149 1.00 96.44 79 HIS A CA 1
ATOM 552 C C . HIS A 1 79 ? -15.846 -15.237 28.606 1.00 96.44 79 HIS A C 1
ATOM 554 O O . HIS A 1 79 ? -16.791 -14.533 28.962 1.00 96.44 79 HIS A O 1
ATOM 560 N N . SER A 1 80 ? -15.203 -16.030 29.452 1.00 96.31 80 SER A N 1
ATOM 561 C CA . SER A 1 80 ? -15.433 -16.005 30.902 1.00 96.31 80 SER A CA 1
ATOM 562 C C . SER A 1 80 ? -14.726 -14.799 31.527 1.00 96.31 80 SER A C 1
ATOM 564 O O . SER A 1 80 ? -13.824 -14.221 30.925 1.00 96.31 80 SER A O 1
ATOM 566 N N . TYR A 1 81 ? -15.104 -14.422 32.750 1.00 95.38 81 TYR A N 1
ATOM 567 C CA . TYR A 1 81 ? -14.338 -13.446 33.534 1.00 95.38 81 TYR A CA 1
ATOM 568 C C . TYR A 1 81 ? -12.854 -13.842 33.637 1.00 95.38 81 TYR A C 1
ATOM 570 O O . TYR A 1 81 ? -12.553 -15.005 33.902 1.00 95.38 81 TYR A O 1
ATOM 578 N N . ASP A 1 82 ? -11.957 -12.863 33.485 1.00 95.00 82 ASP A N 1
ATOM 579 C CA . ASP A 1 82 ? -10.492 -13.000 33.567 1.00 95.00 82 ASP A CA 1
ATOM 580 C C . ASP A 1 82 ? -9.841 -13.833 32.441 1.00 95.00 82 ASP A C 1
ATOM 582 O O . ASP A 1 82 ? -8.619 -13.987 32.417 1.00 95.00 82 ASP A O 1
ATOM 586 N N . ASP A 1 83 ? -10.618 -14.316 31.461 1.00 97.00 83 ASP A N 1
ATOM 587 C CA . ASP A 1 83 ? -10.056 -14.922 30.250 1.00 97.00 83 ASP A CA 1
ATOM 588 C C . ASP A 1 83 ? -9.203 -13.894 29.485 1.00 97.00 83 ASP A C 1
ATOM 590 O O . ASP A 1 83 ? -9.541 -12.711 29.382 1.00 97.00 83 ASP A O 1
ATOM 594 N N . GLU A 1 84 ? -8.091 -14.355 28.909 1.00 97.94 84 GLU A N 1
ATOM 595 C CA . GLU A 1 84 ? -7.233 -13.527 28.063 1.00 97.94 84 GLU A CA 1
ATOM 596 C C . GLU A 1 84 ? -7.844 -13.381 26.660 1.00 97.94 84 GLU A C 1
ATOM 598 O O . GLU A 1 84 ? -7.912 -14.339 25.884 1.00 97.94 84 GLU A O 1
ATOM 603 N N . VAL A 1 85 ? -8.260 -12.163 26.313 1.00 97.81 85 VAL A N 1
ATOM 604 C CA . VAL A 1 85 ? -8.858 -11.837 25.016 1.00 97.81 85 VAL A CA 1
ATOM 605 C C . VAL A 1 85 ? -7.829 -11.181 24.107 1.00 97.81 85 VAL A C 1
ATOM 607 O O . VAL A 1 85 ? -7.301 -10.123 24.434 1.00 97.81 85 VAL A O 1
ATOM 610 N N . TRP A 1 86 ? -7.626 -11.754 22.920 1.00 97.50 86 TRP A N 1
ATOM 611 C CA . TRP A 1 86 ? -6.770 -11.199 21.868 1.00 97.50 86 TRP A CA 1
ATOM 612 C C . TRP A 1 86 ? -7.573 -10.306 20.918 1.00 97.50 86 TRP A C 1
ATOM 614 O O . TRP A 1 86 ? -8.537 -10.746 20.285 1.00 97.50 86 TRP A O 1
ATOM 624 N N . VAL A 1 87 ? -7.171 -9.042 20.801 1.00 97.75 87 VAL A N 1
ATOM 625 C CA . VAL A 1 87 ? -7.871 -8.041 19.992 1.00 97.75 87 VAL A CA 1
ATOM 626 C C . VAL A 1 87 ? -7.695 -8.328 18.500 1.00 97.75 87 VAL A C 1
ATOM 628 O O . VAL A 1 87 ? -6.590 -8.560 18.013 1.00 97.75 87 VAL A O 1
ATOM 631 N N . SER A 1 88 ? -8.799 -8.304 17.755 1.00 96.88 88 SER A N 1
ATOM 632 C CA . SER A 1 88 ? -8.812 -8.597 16.320 1.00 96.88 88 SER A CA 1
ATOM 633 C C . SER A 1 88 ? -8.187 -7.475 15.492 1.00 96.88 88 SER A C 1
ATOM 635 O O . SER A 1 88 ? -8.231 -6.298 15.850 1.00 96.88 88 SER A O 1
ATOM 637 N N . GLU A 1 89 ? -7.646 -7.823 14.330 1.00 95.06 89 GLU A N 1
ATOM 638 C CA . GLU A 1 89 ? -7.291 -6.838 13.311 1.00 95.06 89 GLU A CA 1
ATOM 639 C C . GLU A 1 89 ? -8.526 -6.140 12.726 1.00 95.06 89 GLU A C 1
ATOM 641 O O . GLU A 1 89 ? -9.649 -6.634 12.812 1.00 95.06 89 GLU A O 1
ATOM 646 N N . ALA A 1 90 ? -8.321 -4.969 12.119 1.00 92.38 90 ALA A N 1
ATOM 647 C CA . ALA A 1 90 ? -9.397 -4.234 11.453 1.00 92.38 90 ALA A CA 1
ATOM 648 C C . ALA A 1 90 ? -9.830 -4.872 10.120 1.00 92.38 90 ALA A C 1
ATOM 650 O O . ALA A 1 90 ? -10.902 -4.546 9.614 1.00 92.38 90 ALA A O 1
ATOM 651 N N . GLY A 1 91 ? -9.005 -5.756 9.548 1.00 88.56 91 GLY A N 1
ATOM 652 C CA . GLY A 1 91 ? -9.268 -6.416 8.272 1.00 88.56 91 GLY A CA 1
ATOM 653 C C . GLY A 1 91 ? -9.551 -5.417 7.148 1.00 88.56 91 GLY A C 1
ATOM 654 O O . GLY A 1 91 ? -8.806 -4.463 6.933 1.00 88.56 91 GLY A O 1
ATOM 655 N N . GLU A 1 92 ? -10.664 -5.623 6.446 1.00 89.31 92 GLU A N 1
ATOM 656 C CA . GLU A 1 92 ? -11.064 -4.835 5.273 1.00 89.31 92 GLU A CA 1
ATOM 657 C C . GLU A 1 92 ? -11.777 -3.513 5.609 1.00 89.31 92 GLU A C 1
ATOM 659 O O . GLU A 1 92 ? -12.274 -2.837 4.702 1.00 89.31 92 GLU A O 1
ATOM 664 N N . LEU A 1 93 ? -11.885 -3.135 6.890 1.00 94.94 93 LEU A N 1
ATOM 665 C CA . LEU A 1 93 ? -12.579 -1.905 7.268 1.00 94.94 93 LEU A CA 1
ATOM 666 C C . LEU A 1 93 ? -11.970 -0.672 6.581 1.00 94.94 93 LEU A C 1
ATOM 668 O O . LEU A 1 93 ? -10.753 -0.476 6.518 1.00 94.94 93 LEU A O 1
ATOM 672 N N . ARG A 1 94 ? -12.853 0.203 6.099 1.00 96.44 94 ARG A N 1
ATOM 673 C CA . ARG A 1 94 ? -12.514 1.494 5.494 1.00 96.44 94 ARG A CA 1
ATOM 674 C C . ARG A 1 94 ? -13.017 2.609 6.390 1.00 96.44 94 ARG A C 1
ATOM 676 O O . ARG A 1 94 ? -14.203 2.646 6.705 1.00 96.44 94 ARG A O 1
ATOM 683 N N . GLY A 1 95 ? -12.137 3.521 6.794 1.00 97.69 95 GLY A N 1
ATOM 684 C CA . GLY A 1 95 ? -12.501 4.624 7.681 1.00 97.69 95 GLY A CA 1
ATOM 685 C C . GLY A 1 95 ? -13.404 5.667 7.015 1.00 97.69 95 GLY A C 1
ATOM 686 O O . GLY A 1 95 ? -13.830 5.495 5.869 1.00 97.69 95 GLY A O 1
ATOM 687 N N . PRO A 1 96 ? -13.693 6.780 7.704 1.00 98.00 96 PRO A N 1
ATOM 688 C CA . PRO A 1 96 ? -14.369 7.925 7.102 1.00 98.00 96 PRO A CA 1
ATOM 689 C C . PRO A 1 96 ? -13.718 8.386 5.786 1.00 98.00 96 PRO A C 1
ATOM 691 O O . PRO A 1 96 ? -12.495 8.355 5.639 1.00 98.00 96 PRO A O 1
ATOM 694 N N . VAL A 1 97 ? -14.532 8.827 4.825 1.00 97.69 97 VAL A N 1
ATOM 695 C CA . VAL A 1 97 ? -14.070 9.244 3.489 1.00 97.69 97 VAL A CA 1
ATOM 696 C C . VAL A 1 97 ? -13.391 10.614 3.544 1.00 97.69 97 VAL A C 1
ATOM 698 O O . VAL A 1 97 ? -13.949 11.562 4.094 1.00 97.69 97 VAL A O 1
ATOM 701 N N . LEU A 1 98 ? -12.215 10.725 2.921 1.00 97.19 98 LEU A N 1
ATOM 702 C CA . LEU A 1 98 ? -11.505 11.991 2.697 1.00 97.19 98 LEU A CA 1
ATOM 703 C C . LEU A 1 98 ? -11.795 12.588 1.309 1.00 97.19 98 LEU A C 1
ATOM 705 O O . LEU A 1 98 ? -11.761 13.804 1.138 1.00 97.19 98 LEU A O 1
ATOM 709 N N . GLY A 1 99 ? -12.104 11.739 0.325 1.00 95.19 99 GLY A N 1
ATOM 710 C CA . GLY A 1 99 ? -12.341 12.112 -1.074 1.00 95.19 99 GLY A CA 1
ATOM 711 C C . GLY A 1 99 ? -11.455 11.303 -2.021 1.00 95.19 99 GLY A C 1
ATOM 712 O O . GLY A 1 99 ? -10.560 10.607 -1.565 1.00 95.19 99 GLY A O 1
ATOM 713 N N . PHE A 1 100 ? -11.704 11.361 -3.335 1.00 93.94 100 PHE A N 1
ATOM 714 C CA . PHE A 1 100 ? -10.911 10.639 -4.356 1.00 93.94 100 PHE A CA 1
ATOM 715 C C . PHE A 1 100 ? -10.824 9.112 -4.150 1.00 93.94 100 PHE A C 1
ATOM 717 O O . PHE A 1 100 ? -9.855 8.480 -4.548 1.00 93.94 100 PHE A O 1
ATOM 724 N N . GLY A 1 101 ? -11.816 8.510 -3.483 1.00 95.31 101 GLY A N 1
ATOM 725 C CA . GLY A 1 101 ? -11.762 7.097 -3.080 1.00 95.31 101 GLY A CA 1
ATOM 726 C C . GLY A 1 101 ? -10.832 6.810 -1.892 1.00 95.31 101 GLY A C 1
ATOM 727 O O . GLY A 1 101 ? -10.719 5.660 -1.482 1.00 95.31 101 GLY A O 1
ATOM 728 N N . ILE A 1 102 ? -10.212 7.840 -1.308 1.00 98.06 102 ILE A N 1
ATOM 729 C CA . ILE A 1 102 ? -9.312 7.745 -0.159 1.00 98.06 102 ILE A CA 1
ATOM 730 C C . ILE A 1 102 ? -10.114 7.815 1.146 1.00 98.06 102 ILE A C 1
ATOM 732 O O . ILE A 1 102 ? -11.017 8.649 1.308 1.00 98.06 102 ILE A O 1
ATOM 736 N N . THR A 1 103 ? -9.761 6.958 2.103 1.00 98.38 103 THR A N 1
ATOM 737 C CA . THR A 1 103 ? -10.391 6.876 3.430 1.00 98.38 103 THR A CA 1
ATOM 738 C C . THR A 1 103 ? -9.369 6.975 4.558 1.00 98.38 103 THR A C 1
ATOM 740 O O . THR A 1 103 ? -8.188 6.663 4.389 1.00 98.38 103 THR A O 1
ATOM 743 N N . GLN A 1 104 ? -9.824 7.421 5.730 1.00 98.44 104 GLN A N 1
ATOM 744 C CA . GLN A 1 104 ? -9.002 7.460 6.937 1.00 98.44 104 GLN A CA 1
ATOM 745 C C . GLN A 1 104 ? -8.462 6.066 7.281 1.00 98.44 104 GLN A C 1
ATOM 747 O O . GLN A 1 104 ? -9.141 5.052 7.103 1.00 98.44 104 GLN A O 1
ATOM 752 N N . ARG A 1 105 ? -7.237 6.022 7.814 1.00 96.88 105 ARG A N 1
ATOM 753 C CA . ARG A 1 105 ? -6.572 4.775 8.197 1.00 96.88 105 ARG A CA 1
ATOM 754 C C . ARG A 1 105 ? -6.920 4.406 9.635 1.00 96.88 105 ARG A C 1
ATOM 756 O O . ARG A 1 105 ? -6.943 5.265 10.516 1.00 96.88 105 ARG A O 1
ATOM 763 N N . PHE A 1 106 ? -7.148 3.118 9.867 1.00 97.69 106 PHE A N 1
ATOM 764 C CA . PHE A 1 106 ? -7.309 2.561 11.205 1.00 97.69 106 PHE A CA 1
ATOM 765 C C . PHE A 1 106 ? -6.034 2.759 12.043 1.00 97.69 106 PHE A C 1
ATOM 767 O O . PHE A 1 106 ? -4.916 2.568 11.552 1.00 97.69 106 PHE A O 1
ATOM 774 N N . LEU A 1 107 ? -6.201 3.150 13.304 1.00 96.81 107 LEU A N 1
ATOM 775 C CA . LEU A 1 107 ? -5.121 3.315 14.275 1.00 96.81 107 LEU A CA 1
ATOM 776 C C . LEU A 1 107 ? -5.117 2.186 15.301 1.00 96.81 107 LEU A C 1
ATOM 778 O O . LEU A 1 107 ? -4.093 1.535 15.478 1.00 96.81 107 LEU A O 1
ATOM 782 N N . GLN A 1 108 ? -6.243 1.991 15.981 1.00 98.25 108 GLN A N 1
ATOM 783 C CA . GLN A 1 108 ? -6.392 1.050 17.087 1.00 98.25 108 GLN A CA 1
ATOM 784 C C . GLN A 1 108 ? -7.871 0.857 17.422 1.00 98.25 108 GLN A C 1
ATOM 786 O O . GLN A 1 108 ? -8.725 1.623 16.970 1.00 98.25 108 GLN A O 1
ATOM 791 N N . TRP A 1 109 ? -8.163 -0.128 18.257 1.00 98.62 109 TRP A N 1
ATOM 792 C CA . TRP A 1 109 ? -9.447 -0.255 18.932 1.00 98.62 109 TRP A CA 1
ATOM 793 C C . TRP A 1 109 ? -9.438 0.530 20.245 1.00 98.62 109 TRP A C 1
ATOM 795 O O . TRP A 1 109 ? -8.379 0.727 20.834 1.00 98.62 109 TRP A O 1
ATOM 805 N N . ASN A 1 110 ? -10.593 0.990 20.720 1.00 98.69 110 ASN A N 1
ATOM 806 C CA . ASN A 1 110 ? -10.706 1.672 22.010 1.00 98.69 110 ASN A CA 1
ATOM 807 C C . ASN A 1 110 ? -12.020 1.329 22.721 1.00 98.69 110 ASN A C 1
ATOM 809 O O . ASN A 1 110 ? -13.034 1.115 22.064 1.00 98.69 110 ASN A O 1
ATOM 813 N N . THR A 1 111 ? -12.039 1.313 24.053 1.00 98.31 111 THR A N 1
ATOM 814 C CA . THR A 1 111 ? -13.275 1.062 24.823 1.00 98.31 111 THR A CA 1
ATOM 815 C C . THR A 1 111 ? -14.287 2.213 24.769 1.00 98.31 111 THR A C 1
ATOM 817 O O . THR A 1 111 ? -15.432 2.048 25.187 1.00 98.31 111 THR A O 1
ATOM 820 N N . GLN A 1 112 ? -13.899 3.375 24.236 1.00 98.31 112 GLN A N 1
ATOM 821 C CA . GLN A 1 112 ? -14.767 4.525 23.993 1.00 98.31 112 GLN A CA 1
ATOM 822 C C . GLN A 1 112 ? -14.614 5.042 22.556 1.00 98.31 112 GLN A C 1
ATOM 824 O O . GLN A 1 112 ? -13.525 5.064 21.983 1.00 98.31 112 GLN A O 1
ATOM 829 N N . ALA A 1 113 ? -15.724 5.496 21.974 1.00 97.75 113 ALA A N 1
ATOM 830 C CA . ALA A 1 113 ? -15.787 5.942 20.581 1.00 97.75 113 ALA A CA 1
ATOM 831 C C . ALA A 1 113 ? -14.948 7.199 20.276 1.00 97.75 113 ALA A C 1
ATOM 833 O O . ALA A 1 113 ? -14.558 7.417 19.130 1.00 97.75 113 ALA A O 1
ATOM 834 N N . ASP A 1 114 ? -14.669 8.028 21.280 1.00 95.88 114 ASP A N 1
ATOM 835 C CA . ASP A 1 114 ? -13.911 9.282 21.180 1.00 95.88 114 ASP A CA 1
ATOM 836 C C . ASP A 1 114 ? -12.412 9.116 21.493 1.00 95.88 114 ASP A C 1
ATOM 838 O O . ASP A 1 114 ? -11.692 10.108 21.610 1.00 95.88 114 ASP A O 1
ATOM 842 N N . ALA A 1 115 ? -11.945 7.868 21.612 1.00 96.44 115 ALA A N 1
ATOM 843 C CA . ALA A 1 115 ? -10.601 7.498 22.052 1.00 96.44 115 ALA A CA 1
ATOM 844 C C . ALA A 1 115 ? -10.251 7.910 23.500 1.00 96.44 115 ALA A C 1
ATOM 846 O O . ALA A 1 115 ? -9.074 7.882 23.864 1.00 96.44 115 ALA A O 1
ATOM 847 N N . GLY A 1 116 ? -11.238 8.266 24.336 1.00 97.31 116 GLY A N 1
ATOM 848 C CA . GLY A 1 116 ? -11.036 8.610 25.750 1.00 97.31 116 GLY A CA 1
ATOM 849 C C . GLY A 1 116 ? -10.817 7.409 26.682 1.00 97.31 116 GLY A C 1
ATOM 850 O O . GLY A 1 116 ? -10.388 7.584 27.824 1.00 97.31 116 GLY A O 1
ATOM 851 N N . GLY A 1 117 ? -11.101 6.195 26.203 1.00 97.25 117 GLY A N 1
ATOM 852 C CA . GLY A 1 117 ? -10.941 4.944 26.938 1.00 97.25 117 GLY A CA 1
ATOM 853 C C . GLY A 1 117 ? -9.576 4.283 26.739 1.00 97.25 117 GLY A C 1
ATOM 854 O O . GLY A 1 117 ? -8.612 4.893 26.271 1.00 97.25 117 GLY A O 1
ATOM 855 N N . SER A 1 118 ? -9.506 2.994 27.064 1.00 98.00 118 SER A N 1
ATOM 856 C CA . SER A 1 118 ? -8.309 2.170 26.866 1.00 98.00 118 SER A CA 1
ATOM 857 C C . SER A 1 118 ? -8.162 1.800 25.394 1.00 98.00 118 SER A C 1
ATOM 859 O O . SER A 1 118 ? -9.107 1.281 24.800 1.00 98.00 118 SER A O 1
ATOM 861 N N . GLY A 1 119 ? -6.993 2.080 24.815 1.00 98.06 119 GLY A N 1
ATOM 862 C CA . GLY A 1 119 ? -6.650 1.732 23.437 1.00 98.06 119 GLY A CA 1
ATOM 863 C C . GLY A 1 119 ? -5.943 0.381 23.340 1.00 98.06 119 GLY A C 1
ATOM 864 O O . GLY A 1 119 ? -5.153 0.054 24.222 1.00 98.06 119 GLY A O 1
ATOM 865 N N . TYR A 1 120 ? -6.225 -0.364 22.271 1.00 98.12 120 TYR A N 1
ATOM 866 C CA . TYR A 1 120 ? -5.617 -1.657 21.973 1.00 98.12 120 TYR A CA 1
ATOM 867 C C . TYR A 1 120 ? -5.239 -1.758 20.496 1.00 98.12 120 TYR A C 1
ATOM 869 O O . TYR A 1 120 ? -6.083 -1.584 19.605 1.00 98.12 120 TYR A O 1
ATOM 877 N N . LEU A 1 121 ? -3.978 -2.079 20.224 1.00 97.56 121 LEU A N 1
ATOM 878 C CA . LEU A 1 121 ? -3.546 -2.478 18.890 1.00 97.56 121 LEU A CA 1
ATOM 879 C C . LEU A 1 121 ? -4.053 -3.896 18.569 1.00 97.56 121 LEU A C 1
ATOM 881 O O . LEU A 1 121 ? -4.310 -4.692 19.475 1.00 97.56 121 LEU A O 1
ATOM 885 N N . PRO A 1 122 ? -4.192 -4.251 17.280 1.00 96.56 122 PRO A N 1
ATOM 886 C CA . PRO A 1 122 ? -4.422 -5.635 16.886 1.00 96.56 122 PRO A CA 1
ATOM 887 C C . PRO A 1 122 ? -3.407 -6.585 17.528 1.00 96.56 122 PRO A C 1
ATOM 889 O O . PRO A 1 122 ? -2.213 -6.284 17.571 1.00 96.56 122 PRO A O 1
ATOM 892 N N . PHE A 1 123 ? -3.893 -7.737 17.985 1.00 96.19 123 PHE A N 1
ATOM 893 C CA . PHE A 1 123 ? -3.135 -8.776 18.686 1.00 96.19 123 PHE A CA 1
ATOM 894 C C . PHE A 1 123 ? -2.595 -8.384 20.068 1.00 96.19 123 PHE A C 1
ATOM 896 O O . PHE A 1 123 ? -1.855 -9.163 20.662 1.00 96.19 123 PHE A O 1
ATOM 903 N N . GLU A 1 124 ? -2.966 -7.227 20.618 1.00 97.88 124 GLU A N 1
ATOM 904 C CA . GLU A 1 124 ? -2.804 -6.999 22.053 1.00 97.88 124 GLU A CA 1
ATOM 905 C C . GLU A 1 124 ? -3.861 -7.778 22.836 1.00 97.88 124 GLU A C 1
ATOM 907 O O . GLU A 1 124 ? -4.969 -8.021 22.347 1.00 97.88 124 GLU A O 1
ATOM 912 N N . ALA A 1 125 ? -3.500 -8.181 24.052 1.00 96.94 125 ALA A N 1
ATOM 913 C CA . ALA A 1 125 ? -4.377 -8.928 24.935 1.00 96.94 125 ALA A CA 1
ATOM 914 C C . ALA A 1 125 ? -4.901 -8.058 26.085 1.00 96.94 125 ALA A C 1
ATOM 916 O O . ALA A 1 125 ? -4.188 -7.189 26.595 1.00 96.94 125 ALA A O 1
ATOM 917 N N . PHE A 1 126 ? -6.129 -8.323 26.528 1.00 97.88 126 PHE A N 1
ATOM 918 C CA . PHE A 1 126 ? -6.672 -7.798 27.781 1.00 97.88 126 PHE A CA 1
ATOM 919 C C . PHE A 1 126 ? -7.450 -8.883 28.531 1.00 97.88 126 PHE A C 1
ATOM 921 O O . PHE A 1 126 ? -7.983 -9.804 27.918 1.00 97.88 126 PHE A O 1
ATOM 928 N N . GLY A 1 127 ? -7.500 -8.780 29.861 1.00 97.69 127 GLY A N 1
ATOM 929 C CA . GLY A 1 127 ? -8.316 -9.673 30.688 1.00 97.69 127 GLY A CA 1
ATOM 930 C C . GLY A 1 127 ? -9.788 -9.283 30.609 1.00 97.69 127 GLY A C 1
ATOM 931 O O . GLY A 1 127 ? -10.118 -8.104 30.781 1.00 97.69 127 GLY A O 1
ATOM 932 N N . MET A 1 128 ? -10.663 -10.251 30.342 1.00 97.50 128 MET A N 1
ATOM 933 C CA . MET A 1 128 ? -12.094 -10.002 30.196 1.00 97.50 128 MET A CA 1
ATOM 934 C C . MET A 1 128 ? -12.700 -9.497 31.519 1.00 97.50 128 MET A C 1
ATOM 936 O O . MET A 1 128 ? -12.605 -10.195 32.534 1.00 97.50 128 MET A O 1
ATOM 940 N N . PRO A 1 129 ? -13.325 -8.305 31.547 1.00 96.81 129 PRO A N 1
ATOM 941 C CA . PRO A 1 129 ? -13.934 -7.786 32.763 1.00 96.81 129 PRO A CA 1
ATOM 942 C C . PRO A 1 129 ? -15.275 -8.470 33.063 1.00 96.81 129 PRO A C 1
ATOM 944 O O . PRO A 1 129 ? -15.767 -9.291 32.295 1.00 96.81 129 PRO A O 1
ATOM 947 N N . ASP A 1 130 ? -15.888 -8.102 34.187 1.00 95.69 130 ASP A N 1
ATOM 948 C CA . ASP A 1 130 ? -17.199 -8.578 34.650 1.00 95.69 130 ASP A CA 1
ATOM 949 C C . ASP A 1 130 ? -18.390 -7.917 33.920 1.00 95.69 130 ASP A C 1
ATOM 951 O O . ASP A 1 130 ? -19.450 -7.675 34.499 1.00 95.69 130 ASP A O 1
ATOM 955 N N . HIS A 1 131 ? -18.200 -7.560 32.648 1.00 95.69 131 HIS A N 1
ATOM 956 C CA . HIS A 1 131 ? -19.212 -6.941 31.796 1.00 95.69 131 HIS A CA 1
ATOM 957 C C . HIS A 1 131 ? -18.839 -7.052 30.313 1.00 95.69 131 HIS A C 1
ATOM 959 O O . HIS A 1 131 ? -17.678 -7.237 29.951 1.00 95.69 131 HIS A O 1
ATOM 965 N N . ASP A 1 132 ? -19.830 -6.887 29.434 1.00 97.94 132 ASP A N 1
ATOM 966 C CA . ASP A 1 132 ? -19.609 -6.847 27.987 1.00 97.94 132 ASP A CA 1
ATOM 967 C C . ASP A 1 132 ? -18.711 -5.668 27.578 1.00 97.94 132 ASP A C 1
ATOM 969 O O . ASP A 1 132 ? -18.874 -4.536 28.044 1.00 97.94 132 ASP A O 1
ATOM 973 N N . VAL A 1 133 ? -17.806 -5.911 26.630 1.00 98.31 133 VAL A N 1
ATOM 974 C CA . VAL A 1 133 ? -16.886 -4.909 26.084 1.00 98.31 133 VAL A CA 1
ATOM 975 C C . VAL A 1 133 ? -17.251 -4.609 24.634 1.00 98.31 133 VAL A C 1
ATOM 977 O O . VAL A 1 133 ? -17.393 -5.503 23.798 1.00 98.31 133 VAL A O 1
ATOM 980 N N . THR A 1 134 ? -17.369 -3.322 24.307 1.00 98.50 134 THR A N 1
ATOM 981 C CA . THR A 1 134 ? -17.420 -2.851 22.917 1.00 98.50 134 THR A CA 1
ATOM 982 C C . THR A 1 134 ? -16.126 -2.126 22.581 1.00 98.50 134 THR A C 1
ATOM 984 O O . THR A 1 134 ? -15.765 -1.153 23.242 1.00 98.50 134 THR A O 1
ATOM 987 N N . LEU A 1 135 ? -15.449 -2.585 21.535 1.00 98.69 135 LEU A N 1
ATOM 988 C CA . LEU A 1 135 ? -14.240 -1.982 20.995 1.00 98.69 135 LEU A CA 1
ATOM 989 C C . LEU A 1 135 ? -14.581 -1.140 19.761 1.00 98.69 135 LEU A C 1
ATOM 991 O O . LEU A 1 135 ? -15.045 -1.647 18.744 1.00 98.69 135 LEU A O 1
ATOM 995 N N . TYR A 1 136 ? -14.347 0.163 19.846 1.00 98.69 136 TYR A N 1
ATOM 996 C CA . TYR A 1 136 ? -14.602 1.143 18.797 1.00 98.69 136 TYR A CA 1
ATOM 997 C C . TYR A 1 136 ? -13.349 1.374 17.962 1.00 98.69 136 TYR A C 1
ATOM 999 O O . TYR A 1 136 ? -12.269 1.601 18.507 1.00 98.69 136 TYR A O 1
ATOM 1007 N N . ALA A 1 137 ? -13.483 1.332 16.639 1.00 98.50 137 ALA A N 1
ATOM 1008 C CA . ALA A 1 137 ? -12.378 1.645 15.747 1.00 98.50 137 ALA A CA 1
ATOM 1009 C C . ALA A 1 137 ? -11.985 3.117 15.902 1.00 98.50 137 ALA A C 1
ATOM 1011 O O . ALA A 1 137 ? -12.831 4.010 15.840 1.00 98.50 137 ALA A O 1
ATOM 1012 N N . ILE A 1 138 ? -10.697 3.384 16.077 1.00 98.56 138 ILE A N 1
ATOM 1013 C CA . ILE A 1 138 ? -10.150 4.735 16.080 1.00 98.56 138 ILE A CA 1
ATOM 1014 C C . ILE A 1 138 ? -9.426 4.956 14.764 1.00 98.56 138 ILE A C 1
ATOM 1016 O O . ILE A 1 138 ? -8.562 4.178 14.360 1.00 98.56 138 ILE A O 1
ATOM 1020 N N . TRP A 1 139 ? -9.791 6.043 14.100 1.00 98.38 139 TRP A N 1
ATOM 1021 C CA . TRP A 1 139 ? -9.274 6.432 12.799 1.00 98.38 139 TRP A CA 1
ATOM 1022 C C . TRP A 1 139 ? -8.301 7.594 12.945 1.00 98.38 139 TRP A C 1
ATOM 1024 O O . TRP A 1 139 ? -8.389 8.388 13.883 1.00 98.38 139 TRP A O 1
ATOM 1034 N N . THR A 1 140 ? -7.392 7.740 11.988 1.00 97.88 140 THR A N 1
ATOM 1035 C CA . THR A 1 140 ? -6.705 9.019 11.805 1.00 97.88 140 THR A CA 1
ATOM 1036 C C . THR A 1 140 ? -7.719 10.145 11.582 1.00 97.88 140 THR A C 1
ATOM 1038 O O . THR A 1 140 ? -8.781 9.915 11.005 1.00 97.88 140 THR A O 1
ATOM 1041 N N . THR A 1 141 ? -7.396 11.363 12.022 1.00 96.12 141 THR A N 1
ATOM 1042 C CA . THR A 1 141 ? -8.343 12.494 12.015 1.00 96.12 141 THR A CA 1
ATOM 1043 C C . THR A 1 141 ? -7.888 13.687 11.183 1.00 96.12 141 THR A C 1
ATOM 1045 O O . THR A 1 141 ? -8.701 14.554 10.866 1.00 96.12 141 THR A O 1
ATOM 1048 N N . ASP A 1 142 ? -6.611 13.743 10.805 1.00 96.69 142 ASP A N 1
ATOM 1049 C CA . ASP A 1 142 ? -6.091 14.789 9.932 1.00 96.69 142 ASP A CA 1
ATOM 1050 C C . ASP A 1 142 ? -6.640 14.653 8.500 1.00 96.69 142 ASP A C 1
ATOM 1052 O O . ASP A 1 142 ? -7.079 13.578 8.077 1.00 96.69 142 ASP A O 1
ATOM 1056 N N . GLY A 1 143 ? -6.617 15.765 7.764 1.00 96.00 143 GLY A N 1
ATOM 1057 C CA . GLY A 1 143 ? -7.101 15.844 6.384 1.00 96.00 143 GLY A CA 1
ATOM 1058 C C . GLY A 1 143 ? -6.044 15.562 5.313 1.00 96.00 143 GLY A C 1
ATOM 1059 O O . GLY A 1 143 ? -6.317 15.825 4.146 1.00 96.00 143 GLY A O 1
ATOM 1060 N N . GLY A 1 144 ? -4.841 15.105 5.678 1.00 96.44 144 GLY A N 1
ATOM 1061 C CA . GLY A 1 144 ? -3.809 14.745 4.705 1.00 96.44 144 GLY A CA 1
ATOM 1062 C C . GLY A 1 144 ? -4.136 13.428 4.003 1.00 96.44 144 GLY A C 1
ATOM 1063 O O . GLY A 1 144 ? -4.815 12.578 4.567 1.00 96.44 144 GLY A O 1
ATOM 1064 N N . PHE A 1 145 ? -3.647 13.236 2.777 1.00 97.44 145 PHE A N 1
ATOM 1065 C CA . PHE A 1 145 ? -3.867 11.991 2.027 1.00 97.44 145 PHE A CA 1
ATOM 1066 C C . PHE A 1 145 ? -2.739 10.975 2.197 1.00 97.44 145 PHE A C 1
AT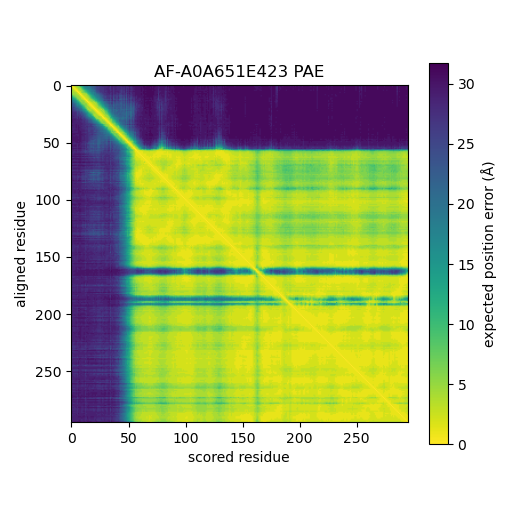OM 1068 O O . PHE A 1 145 ? -2.959 9.780 2.033 1.00 97.44 145 PHE A O 1
ATOM 1075 N N . ILE A 1 146 ? -1.537 11.424 2.556 1.00 98.12 146 ILE A N 1
ATOM 1076 C CA . ILE A 1 146 ? -0.389 10.536 2.740 1.00 98.12 146 ILE A CA 1
ATOM 1077 C C . ILE A 1 146 ? -0.653 9.565 3.898 1.00 98.12 146 ILE A C 1
ATOM 1079 O O . ILE A 1 146 ? -1.168 9.941 4.952 1.00 98.12 146 ILE A O 1
ATOM 1083 N N . SER A 1 147 ? -0.309 8.297 3.676 1.00 97.75 147 SER A N 1
ATOM 1084 C CA . SER A 1 147 ? -0.501 7.180 4.604 1.00 97.75 147 SER A CA 1
ATOM 1085 C C . SER A 1 147 ? 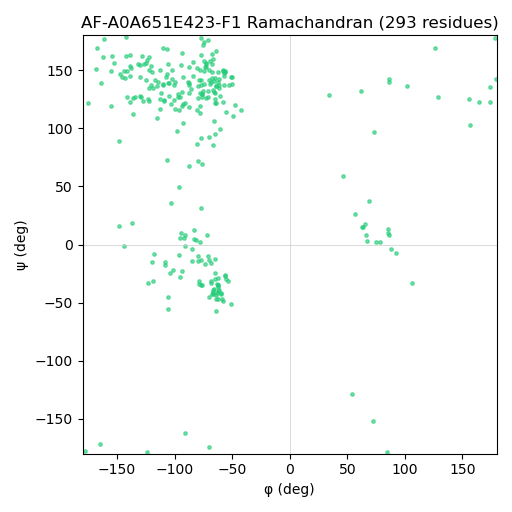-1.965 6.832 4.903 1.00 97.75 147 SER A C 1
ATOM 1087 O O . SER A 1 147 ? -2.248 6.151 5.897 1.00 97.75 147 SER A O 1
ATOM 1089 N N . LYS A 1 148 ? -2.893 7.299 4.061 1.00 98.12 148 LYS A N 1
ATOM 1090 C CA . LYS A 1 148 ? -4.317 6.941 4.082 1.00 98.12 148 LYS A CA 1
ATOM 1091 C C . LYS A 1 148 ? -4.599 5.788 3.128 1.00 98.12 148 LYS A C 1
ATOM 1093 O O . LYS A 1 148 ? -3.766 5.466 2.283 1.00 98.12 148 LYS A O 1
ATOM 1098 N N . ILE A 1 149 ? -5.766 5.167 3.280 1.00 97.75 149 ILE A N 1
ATOM 1099 C CA . ILE A 1 149 ? -6.152 4.017 2.463 1.00 97.75 149 ILE A CA 1
ATOM 1100 C C . ILE A 1 149 ? -6.672 4.519 1.118 1.00 97.75 149 ILE A C 1
ATOM 1102 O O . ILE A 1 149 ? -7.688 5.217 1.090 1.00 97.75 149 ILE A O 1
ATOM 1106 N N . GLY A 1 150 ? -5.977 4.181 0.036 1.00 97.81 150 GLY A N 1
ATOM 1107 C CA . GLY A 1 150 ? -6.384 4.472 -1.334 1.00 97.81 150 GLY A CA 1
ATOM 1108 C C . GLY A 1 150 ? -7.526 3.569 -1.823 1.00 97.81 150 GLY A C 1
ATOM 1109 O O . GLY A 1 150 ? -7.956 2.650 -1.115 1.00 97.81 150 GLY A O 1
ATOM 1110 N N . PRO A 1 151 ? -8.051 3.831 -3.030 1.00 96.50 151 PRO A N 1
ATOM 1111 C CA . PRO A 1 151 ? -9.225 3.147 -3.562 1.00 96.50 151 PRO A CA 1
ATOM 1112 C C . PRO A 1 151 ? -9.016 1.641 -3.743 1.00 96.50 151 PRO A C 1
ATOM 1114 O O . PRO A 1 151 ? -9.983 0.887 -3.622 1.00 96.50 151 PRO A O 1
ATOM 1117 N N . ALA A 1 152 ? -7.782 1.190 -3.982 1.00 96.38 152 ALA A N 1
ATOM 1118 C CA . ALA A 1 152 ? -7.475 -0.228 -4.128 1.00 96.38 152 ALA A CA 1
ATOM 1119 C C . ALA A 1 152 ? -7.077 -0.902 -2.802 1.00 96.38 152 ALA A C 1
ATOM 1121 O O . ALA A 1 152 ? -6.710 -2.074 -2.788 1.00 96.38 152 ALA A O 1
ATOM 1122 N N . GLY A 1 153 ? -7.164 -0.186 -1.675 1.00 95.50 153 GLY A N 1
ATOM 1123 C CA . GLY A 1 153 ? -6.812 -0.689 -0.346 1.00 95.50 153 GLY A CA 1
ATOM 1124 C C . GLY A 1 153 ? -5.353 -0.517 0.048 1.00 95.50 153 GLY A C 1
ATOM 1125 O O . GLY A 1 153 ? -5.004 -0.808 1.192 1.00 95.50 153 GLY A O 1
ATOM 1126 N N . GLY A 1 154 ? -4.532 -0.013 -0.872 1.00 97.25 154 GLY A N 1
ATOM 1127 C CA . GLY A 1 154 ? -3.148 0.351 -0.626 1.00 97.25 154 GLY A CA 1
ATOM 1128 C C . GLY A 1 154 ? -3.002 1.598 0.241 1.00 97.25 154 GLY A C 1
ATOM 1129 O O . GLY A 1 154 ? -3.979 2.264 0.588 1.00 97.25 154 GLY A O 1
ATOM 1130 N N . LEU A 1 155 ? -1.760 1.944 0.581 1.00 98.38 155 LEU A N 1
ATOM 1131 C CA . LEU A 1 155 ? -1.466 3.219 1.237 1.00 98.38 155 LEU A CA 1
ATOM 1132 C C . LEU A 1 155 ? -1.046 4.267 0.217 1.00 98.38 155 LEU A C 1
ATOM 1134 O O . LEU A 1 155 ? -0.085 4.063 -0.524 1.00 98.38 155 LEU A O 1
ATOM 1138 N N . VAL A 1 156 ? -1.708 5.420 0.238 1.00 98.75 156 VAL A N 1
ATOM 1139 C CA . VAL A 1 156 ? -1.296 6.583 -0.550 1.00 98.75 156 VAL A CA 1
ATOM 1140 C C . VAL A 1 156 ? 0.064 7.063 -0.051 1.00 98.75 156 VAL A C 1
ATOM 1142 O O . VAL A 1 156 ? 0.225 7.385 1.126 1.00 98.75 156 VAL A O 1
ATOM 1145 N N . PHE A 1 157 ? 1.057 7.112 -0.932 1.00 98.69 157 PHE A N 1
ATOM 1146 C CA . PHE A 1 157 ? 2.424 7.518 -0.588 1.00 98.69 157 PHE A CA 1
ATOM 1147 C C . PHE A 1 157 ? 2.878 8.774 -1.329 1.00 98.69 157 PHE A C 1
ATOM 1149 O O . PHE A 1 157 ? 3.937 9.316 -1.010 1.00 98.69 157 PHE A O 1
ATOM 1156 N N . PHE A 1 158 ? 2.091 9.254 -2.288 1.00 97.62 158 PHE A N 1
ATOM 1157 C CA . PHE A 1 158 ? 2.379 10.476 -3.019 1.00 97.62 158 PHE A CA 1
ATOM 1158 C C . PHE A 1 158 ? 1.097 11.207 -3.410 1.00 97.62 158 PHE A C 1
ATOM 1160 O O . PHE A 1 158 ? 0.080 10.586 -3.716 1.00 97.62 158 PHE A O 1
ATOM 1167 N N . GLU A 1 159 ? 1.189 12.532 -3.420 1.00 95.25 159 GLU A N 1
ATOM 1168 C CA . GLU A 1 159 ? 0.185 13.452 -3.933 1.00 95.25 159 GLU A CA 1
ATOM 1169 C C . GLU A 1 159 ? 0.899 14.510 -4.781 1.00 95.25 159 GLU A C 1
ATOM 1171 O O . GLU A 1 159 ? 1.839 15.164 -4.323 1.00 95.25 159 GLU A O 1
ATOM 1176 N N . HIS A 1 160 ? 0.443 14.691 -6.015 1.00 88.25 160 HIS A N 1
ATOM 1177 C CA . HIS A 1 160 ? 0.949 15.708 -6.922 1.00 88.25 160 HIS A CA 1
ATOM 1178 C C . HIS A 1 160 ? 0.335 17.085 -6.600 1.00 88.25 160 HIS A C 1
ATOM 1180 O O . HIS A 1 160 ? -0.869 17.198 -6.370 1.00 88.25 160 HIS A O 1
ATOM 1186 N N . ALA A 1 161 ? 1.157 18.144 -6.602 1.00 76.25 161 ALA A N 1
ATOM 1187 C CA . ALA A 1 161 ? 0.750 19.487 -6.164 1.00 76.25 161 ALA A CA 1
ATOM 1188 C C . ALA A 1 161 ? -0.280 20.169 -7.091 1.00 76.25 161 ALA A C 1
ATOM 1190 O O . ALA A 1 161 ? -1.126 20.927 -6.623 1.00 76.25 161 ALA A O 1
ATOM 1191 N N . GLU A 1 162 ? -0.235 19.881 -8.393 1.00 66.62 162 GLU A N 1
ATOM 1192 C CA . GLU A 1 162 ? -1.203 20.350 -9.392 1.00 66.62 162 GLU A CA 1
ATOM 1193 C C . GLU A 1 162 ? -1.546 19.165 -10.287 1.00 66.62 162 GLU A C 1
ATOM 1195 O O . GLU A 1 162 ? -0.648 18.707 -10.974 1.00 66.62 162 GLU A O 1
ATOM 1200 N N . SER A 1 163 ? -2.770 18.618 -10.273 1.00 59.97 163 SER A N 1
ATOM 1201 C CA . SER A 1 163 ? -3.118 17.438 -11.095 1.00 59.97 163 SER A CA 1
ATOM 1202 C C . SER A 1 163 ? -2.515 17.569 -12.497 1.00 59.97 163 SER A C 1
ATOM 1204 O O . SER A 1 163 ? -2.862 18.504 -13.219 1.00 59.97 163 SER A O 1
ATOM 1206 N N . ASN A 1 164 ? -1.591 16.680 -12.867 1.00 55.75 164 ASN A N 1
ATOM 1207 C CA . ASN A 1 164 ? -0.819 16.792 -14.112 1.00 55.75 164 ASN A CA 1
ATOM 1208 C C . ASN A 1 164 ? -1.664 16.491 -15.370 1.00 55.75 164 ASN A C 1
ATOM 1210 O O . ASN A 1 164 ? -1.129 16.432 -16.471 1.00 55.75 164 ASN A O 1
ATOM 1214 N N . GLY A 1 165 ? -2.981 16.348 -15.201 1.00 63.25 165 GLY A N 1
ATOM 1215 C CA . GLY A 1 165 ? -3.963 16.038 -16.232 1.00 63.25 165 GLY A CA 1
ATOM 1216 C C . GLY A 1 165 ? -4.471 14.602 -16.145 1.00 63.25 165 GLY A C 1
ATOM 1217 O O . GLY A 1 165 ? -5.661 14.400 -16.372 1.00 63.25 165 GLY A O 1
ATOM 1218 N N . ASP A 1 166 ? -3.622 13.657 -15.716 1.00 76.81 166 ASP A N 1
ATOM 1219 C CA . ASP A 1 166 ? -3.887 12.218 -15.870 1.00 76.81 166 ASP A CA 1
ATOM 1220 C C . ASP A 1 166 ? -3.987 11.452 -14.539 1.00 76.81 166 ASP A C 1
ATOM 1222 O O . ASP A 1 166 ? -4.780 10.520 -14.432 1.00 76.81 166 ASP A O 1
ATOM 1226 N N . TRP A 1 167 ? -3.258 11.865 -13.498 1.00 90.31 167 TRP A N 1
ATOM 1227 C CA . TRP A 1 167 ? -3.368 11.295 -12.149 1.00 90.31 167 TRP A CA 1
ATOM 1228 C C . TRP A 1 167 ? -2.939 12.314 -11.079 1.00 90.31 167 TRP A C 1
ATOM 1230 O O . TRP A 1 167 ? -2.301 13.334 -11.366 1.00 90.31 167 TRP A O 1
ATOM 1240 N N . ARG A 1 168 ? -3.321 12.086 -9.819 1.00 93.50 168 ARG A N 1
ATOM 1241 C CA . ARG A 1 168 ? -2.950 12.951 -8.683 1.00 93.50 168 ARG A CA 1
ATOM 1242 C C . ARG A 1 168 ? -2.235 12.189 -7.579 1.00 93.50 168 ARG A C 1
ATOM 1244 O O . ARG A 1 168 ? -1.379 12.774 -6.917 1.00 93.50 168 ARG A O 1
ATOM 1251 N N . PHE A 1 169 ? -2.573 10.929 -7.363 1.00 97.19 169 PHE A N 1
ATOM 1252 C CA . PHE A 1 169 ? -2.080 10.143 -6.244 1.00 97.19 169 PHE A CA 1
ATOM 1253 C C . PHE A 1 169 ? -1.337 8.907 -6.726 1.00 97.19 169 PHE A C 1
ATOM 1255 O O . PHE A 1 169 ? -1.625 8.373 -7.794 1.00 97.19 169 PHE A O 1
ATOM 1262 N N . LEU A 1 170 ? -0.414 8.434 -5.889 1.00 98.12 170 LEU A N 1
ATOM 1263 C CA . LEU A 1 170 ? 0.117 7.081 -5.992 1.00 98.12 170 LEU A CA 1
ATOM 1264 C C . LEU A 1 170 ? -0.200 6.307 -4.713 1.00 98.12 170 LEU A C 1
ATOM 1266 O O . LEU A 1 170 ? 0.017 6.817 -3.608 1.00 98.12 170 LEU A O 1
ATOM 1270 N N . GLU A 1 171 ? -0.671 5.070 -4.862 1.00 98.62 171 GLU A N 1
ATOM 1271 C CA . GLU A 1 171 ? -0.857 4.116 -3.766 1.00 98.62 171 GLU A CA 1
ATOM 1272 C C . GLU A 1 171 ? 0.074 2.909 -3.896 1.00 98.62 171 GLU A C 1
ATOM 1274 O O . GLU A 1 171 ? 0.320 2.402 -4.988 1.00 98.62 171 GLU A O 1
ATOM 1279 N N . ALA A 1 172 ? 0.621 2.468 -2.765 1.00 98.81 172 ALA A N 1
ATOM 1280 C CA . ALA A 1 172 ? 1.432 1.266 -2.656 1.00 98.81 172 ALA A CA 1
ATOM 1281 C C . ALA A 1 172 ? 0.500 0.087 -2.404 1.00 98.81 172 ALA A C 1
ATOM 1283 O O . ALA A 1 172 ? -0.328 0.163 -1.490 1.00 98.81 172 ALA A O 1
ATOM 1284 N N . ALA A 1 173 ? 0.655 -0.992 -3.169 1.00 98.50 173 ALA A N 1
ATOM 1285 C CA . ALA A 1 173 ? -0.154 -2.189 -3.001 1.00 98.50 173 ALA A CA 1
ATOM 1286 C C . ALA A 1 173 ? -0.041 -2.740 -1.565 1.00 98.50 173 ALA A C 1
ATOM 1288 O O . ALA A 1 173 ? 1.015 -2.588 -0.932 1.00 98.50 173 ALA A O 1
ATOM 1289 N N . PRO A 1 174 ? -1.105 -3.356 -1.025 1.00 96.69 174 PRO A N 1
ATOM 1290 C CA . PRO A 1 174 ? -1.077 -3.894 0.329 1.00 96.69 174 PRO A CA 1
ATOM 1291 C C . PRO A 1 174 ? 0.032 -4.943 0.553 1.00 96.69 174 PRO A C 1
ATOM 1293 O O . PRO A 1 174 ? 0.410 -5.652 -0.382 1.00 96.69 174 PRO A O 1
ATOM 1296 N N . PRO A 1 175 ? 0.577 -5.079 1.779 1.00 95.81 175 PRO A N 1
ATOM 1297 C CA . PRO A 1 175 ? 1.664 -6.021 2.066 1.00 95.81 175 PRO A CA 1
ATOM 1298 C C . PRO A 1 175 ? 1.384 -7.481 1.697 1.00 95.81 175 PRO A C 1
ATOM 1300 O O . PRO A 1 175 ? 2.307 -8.219 1.359 1.00 95.81 175 PRO A O 1
ATOM 1303 N N . GLU A 1 176 ? 0.125 -7.902 1.743 1.00 95.38 176 GLU A N 1
ATOM 1304 C CA . GLU A 1 176 ? -0.320 -9.245 1.378 1.00 95.38 176 GLU A CA 1
ATOM 1305 C C . GLU A 1 176 ? -0.189 -9.557 -0.120 1.00 95.38 176 GLU A C 1
ATOM 1307 O O . GLU A 1 176 ? -0.211 -10.728 -0.496 1.00 95.38 176 GLU A O 1
ATOM 1312 N N . THR A 1 177 ? -0.018 -8.543 -0.976 1.00 97.50 177 THR A N 1
ATOM 1313 C CA . THR A 1 177 ? 0.222 -8.728 -2.417 1.00 97.50 177 THR A CA 1
ATOM 1314 C C . THR A 1 177 ? 1.709 -8.712 -2.773 1.00 97.50 177 THR A C 1
ATOM 1316 O O . THR A 1 177 ? 2.058 -8.688 -3.949 1.00 97.50 177 THR A O 1
ATOM 1319 N N . GLU A 1 178 ? 2.603 -8.649 -1.787 1.00 97.44 178 GLU A N 1
ATOM 1320 C CA . GLU A 1 178 ? 4.040 -8.539 -2.020 1.00 97.44 178 GLU A CA 1
ATOM 1321 C C . GLU A 1 178 ? 4.665 -9.878 -2.434 1.00 97.44 178 GLU A C 1
ATOM 1323 O O . GLU A 1 178 ? 4.372 -10.934 -1.867 1.00 97.44 178 GLU A O 1
ATOM 1328 N N . TRP A 1 179 ? 5.621 -9.825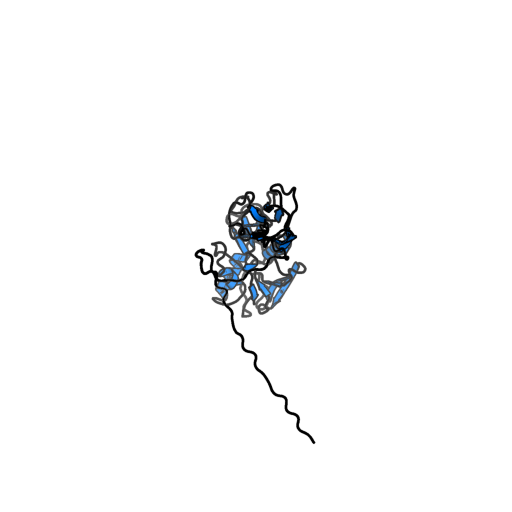 -3.364 1.00 98.56 179 TRP A N 1
ATOM 1329 C CA . TRP A 1 179 ? 6.452 -10.978 -3.704 1.00 98.56 179 TRP A CA 1
ATOM 1330 C C . TRP A 1 179 ? 7.837 -10.878 -3.080 1.00 98.56 179 TRP A C 1
ATOM 1332 O O . TRP A 1 179 ? 8.413 -9.801 -2.921 1.00 98.56 179 TRP A O 1
ATOM 1342 N N . THR A 1 180 ? 8.414 -12.040 -2.789 1.00 98.19 180 THR A N 1
ATOM 1343 C CA . THR A 1 180 ? 9.782 -12.164 -2.281 1.00 98.19 180 THR A CA 1
ATOM 1344 C C . THR A 1 180 ? 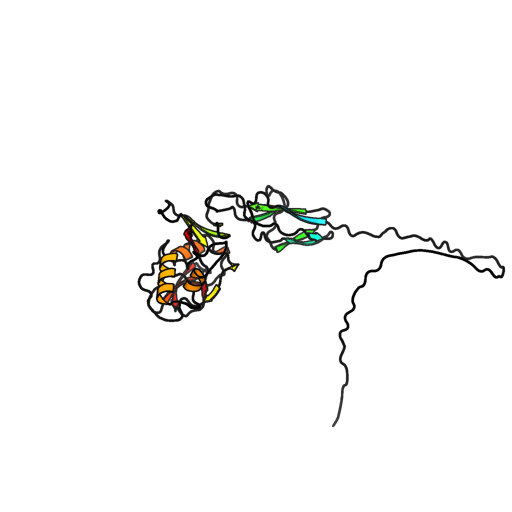10.613 -13.039 -3.210 1.00 98.19 180 THR A C 1
ATOM 1346 O O . THR A 1 180 ? 10.084 -13.940 -3.857 1.00 98.19 180 THR A O 1
ATOM 1349 N N . GLY A 1 181 ? 11.918 -12.774 -3.274 1.00 97.56 181 GLY A N 1
ATOM 1350 C CA . GLY A 1 181 ? 12.858 -13.614 -4.013 1.00 97.56 181 GLY A CA 1
ATOM 1351 C C . GLY A 1 181 ? 12.679 -13.564 -5.533 1.00 97.56 181 GLY A C 1
ATOM 1352 O O . GLY A 1 181 ? 12.815 -14.592 -6.191 1.00 97.56 181 GLY A O 1
ATOM 1353 N N . ARG A 1 182 ? 12.362 -12.392 -6.089 1.00 98.12 182 ARG A N 1
ATOM 1354 C CA . ARG A 1 182 ? 12.108 -12.199 -7.522 1.00 98.12 182 ARG A CA 1
ATOM 1355 C C . ARG A 1 182 ? 13.272 -11.502 -8.222 1.00 98.12 182 ARG A C 1
ATOM 1357 O O . ARG A 1 182 ? 13.824 -10.561 -7.641 1.00 98.12 182 ARG A O 1
ATOM 1364 N N . PRO A 1 183 ? 13.651 -11.935 -9.437 1.00 98.06 183 PRO A N 1
ATOM 1365 C CA . PRO A 1 183 ? 14.590 -11.193 -10.261 1.00 98.06 183 PRO A CA 1
ATOM 1366 C C . PRO A 1 183 ? 13.927 -9.939 -10.838 1.00 98.06 183 PRO A C 1
ATOM 1368 O O . PRO A 1 183 ? 12.708 -9.886 -11.015 1.00 98.06 183 PRO A O 1
ATOM 1371 N N . TRP A 1 184 ? 14.742 -8.939 -11.162 1.00 98.00 184 TRP A N 1
ATOM 1372 C CA . TRP A 1 184 ? 14.300 -7.818 -11.988 1.00 98.00 184 TRP A CA 1
ATOM 1373 C C . TRP A 1 184 ? 14.021 -8.291 -13.419 1.00 98.00 184 TRP A C 1
ATOM 1375 O O . TRP A 1 184 ? 12.995 -7.946 -13.997 1.00 98.00 184 TRP A O 1
ATOM 1385 N N . SER A 1 185 ? 14.906 -9.148 -13.942 1.00 93.44 185 SER A N 1
ATOM 1386 C CA . SER A 1 185 ? 14.748 -9.878 -15.203 1.00 93.44 185 SER A CA 1
ATOM 1387 C C . SER A 1 185 ? 15.536 -11.191 -15.192 1.00 93.44 185 SER A C 1
ATOM 1389 O O . SER A 1 185 ? 16.533 -11.330 -14.481 1.00 93.44 185 SER A O 1
ATOM 1391 N N . GLU A 1 186 ? 15.124 -12.155 -16.020 1.00 85.44 186 GLU A N 1
ATOM 1392 C CA . GLU A 1 186 ? 15.830 -13.441 -16.168 1.00 85.44 186 GLU A CA 1
ATOM 1393 C C . GLU A 1 186 ? 17.076 -13.359 -17.071 1.00 85.44 186 GLU A C 1
ATOM 1395 O O . GLU A 1 186 ? 17.919 -14.257 -17.061 1.00 85.44 186 GLU A O 1
ATOM 1400 N N . PHE A 1 187 ? 17.223 -12.269 -17.831 1.00 80.06 187 PHE A N 1
ATOM 1401 C CA . PHE A 1 187 ? 18.312 -12.064 -18.789 1.00 80.06 187 PHE A CA 1
ATOM 1402 C C . PHE A 1 187 ? 18.959 -10.688 -18.628 1.00 80.06 187 PHE A C 1
ATOM 1404 O O . PHE A 1 187 ? 18.324 -9.729 -18.184 1.00 80.06 187 PHE A O 1
ATOM 1411 N N . THR A 1 188 ? 20.220 -10.573 -19.048 1.00 81.94 188 THR A N 1
ATOM 1412 C CA . THR A 1 188 ? 20.968 -9.309 -19.095 1.00 81.94 188 THR A CA 1
ATOM 1413 C C . THR A 1 188 ? 20.728 -8.587 -20.422 1.00 81.94 188 THR A C 1
ATOM 1415 O O . THR A 1 188 ? 21.611 -8.514 -21.279 1.00 81.94 188 THR A O 1
ATOM 1418 N N . THR A 1 189 ? 19.499 -8.117 -20.622 1.00 84.12 189 THR A N 1
ATOM 1419 C CA . THR A 1 189 ? 19.102 -7.319 -21.790 1.00 84.12 189 THR A CA 1
ATOM 1420 C C . THR A 1 189 ? 18.840 -5.887 -21.351 1.00 84.12 189 THR A C 1
ATOM 1422 O O . THR A 1 189 ? 18.256 -5.671 -20.291 1.00 84.12 189 THR A O 1
ATOM 1425 N N . LEU A 1 190 ? 19.305 -4.923 -22.147 1.00 91.25 190 LEU A N 1
ATOM 1426 C CA . LEU A 1 190 ? 18.992 -3.508 -21.971 1.00 91.25 190 LEU A CA 1
ATOM 1427 C C . LEU A 1 190 ? 17.540 -3.247 -22.395 1.00 91.25 190 LEU A C 1
ATOM 1429 O O . LEU A 1 190 ? 17.166 -3.574 -23.525 1.00 91.25 190 LEU A O 1
ATOM 1433 N N . VAL A 1 191 ? 16.752 -2.649 -21.510 1.00 90.69 191 VAL A N 1
ATOM 1434 C CA . VAL A 1 191 ? 15.429 -2.099 -21.802 1.00 90.69 191 VAL A CA 1
ATOM 1435 C C . VAL A 1 191 ? 15.613 -0.601 -22.015 1.00 90.69 191 VAL A C 1
ATOM 1437 O O . VAL A 1 191 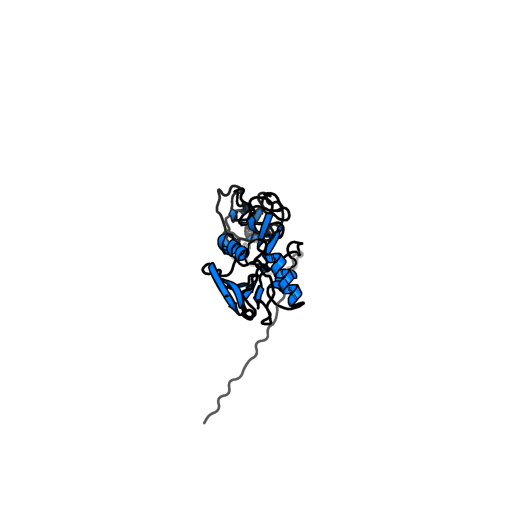? 15.725 0.177 -21.069 1.00 90.69 191 VAL A O 1
ATOM 1440 N N . ASP A 1 192 ? 15.698 -0.200 -23.282 1.00 82.69 192 ASP A N 1
ATOM 1441 C CA . ASP A 1 192 ? 15.963 1.194 -23.635 1.00 82.69 192 ASP A CA 1
ATOM 1442 C C . ASP A 1 192 ? 14.855 2.123 -23.113 1.00 82.69 192 ASP A C 1
ATOM 1444 O O . ASP A 1 192 ? 13.665 1.843 -23.264 1.00 82.69 192 ASP A O 1
ATOM 1448 N N . GLY A 1 193 ? 15.257 3.243 -22.512 1.00 81.50 193 GLY A N 1
ATOM 1449 C CA . GLY A 1 193 ? 14.344 4.324 -22.148 1.00 81.50 193 GLY A CA 1
ATOM 1450 C C . GLY A 1 193 ? 13.617 4.217 -20.804 1.00 81.50 193 GLY A C 1
ATOM 1451 O O . GLY A 1 193 ? 12.699 5.005 -20.596 1.00 81.50 193 GLY A O 1
ATOM 1452 N N . THR A 1 194 ? 13.994 3.325 -19.875 1.00 96.00 194 THR A N 1
ATOM 1453 C CA . THR A 1 194 ? 13.426 3.424 -18.513 1.00 96.00 194 THR A CA 1
ATOM 1454 C C . THR A 1 194 ? 13.942 4.671 -17.791 1.00 96.00 194 THR A C 1
ATOM 1456 O O . THR A 1 194 ? 15.137 4.974 -17.841 1.00 96.00 194 THR A O 1
ATOM 1459 N N . GLU A 1 195 ? 13.072 5.353 -17.054 1.00 97.88 195 GLU A N 1
ATOM 1460 C CA . GLU A 1 195 ? 13.403 6.569 -16.311 1.00 97.88 195 GLU A CA 1
ATOM 1461 C C . GLU A 1 195 ? 13.394 6.354 -14.786 1.00 97.88 195 GLU A C 1
ATOM 1463 O O . GLU A 1 195 ? 12.971 5.320 -14.259 1.00 97.88 195 GLU A O 1
ATOM 1468 N N . ILE A 1 196 ? 13.900 7.341 -14.042 1.00 98.00 196 ILE A N 1
ATOM 1469 C CA . ILE A 1 196 ? 13.999 7.276 -12.573 1.00 98.00 196 ILE A CA 1
ATOM 1470 C C . ILE A 1 196 ? 12.913 8.061 -11.836 1.00 98.00 196 ILE A C 1
ATOM 1472 O O . ILE A 1 196 ? 12.668 7.770 -10.669 1.00 98.00 196 ILE A O 1
ATOM 1476 N N . GLY A 1 197 ? 12.300 9.042 -12.503 1.00 96.88 197 GLY A N 1
ATOM 1477 C CA . GLY A 1 197 ? 11.469 10.066 -11.875 1.00 96.88 197 GLY A CA 1
ATOM 1478 C C . GLY A 1 197 ? 10.083 9.590 -11.447 1.00 96.88 197 GLY A C 1
ATOM 1479 O O . GLY A 1 197 ? 9.640 8.486 -11.762 1.00 96.88 197 GLY A O 1
ATOM 1480 N N . ILE A 1 198 ? 9.381 10.456 -10.720 1.00 96.12 198 ILE A N 1
ATOM 1481 C CA . ILE A 1 198 ? 7.982 10.240 -10.336 1.00 96.12 198 ILE A CA 1
ATOM 1482 C C . ILE A 1 198 ? 7.103 10.274 -11.595 1.00 96.12 198 ILE A C 1
ATOM 1484 O O . ILE A 1 198 ? 7.236 11.186 -12.409 1.00 96.12 198 ILE A O 1
ATOM 1488 N N . GLY A 1 199 ? 6.209 9.299 -11.742 1.00 95.38 199 GLY A N 1
ATOM 1489 C CA . GLY A 1 199 ? 5.389 9.062 -12.929 1.00 95.38 199 GLY A CA 1
ATOM 1490 C C . GLY A 1 199 ? 6.007 8.080 -13.927 1.00 95.38 199 GLY A C 1
ATOM 1491 O O . GLY A 1 199 ? 5.342 7.703 -14.887 1.00 95.38 199 GLY A O 1
ATOM 1492 N N . ALA A 1 200 ? 7.258 7.650 -13.723 1.00 97.50 200 ALA A N 1
ATOM 1493 C CA . ALA A 1 200 ? 7.930 6.732 -14.641 1.00 97.50 200 ALA A CA 1
ATOM 1494 C C . ALA A 1 200 ? 7.612 5.251 -14.377 1.00 97.50 200 ALA A C 1
ATOM 1496 O O . ALA A 1 200 ? 7.913 4.415 -15.225 1.00 97.50 200 ALA A O 1
ATOM 1497 N N . GLY A 1 201 ? 7.032 4.894 -13.224 1.00 98.44 201 GLY A N 1
ATOM 1498 C CA . GLY A 1 201 ? 6.853 3.491 -12.845 1.00 98.44 201 GLY A CA 1
ATOM 1499 C C . GLY A 1 201 ? 6.033 2.683 -13.851 1.00 98.44 201 GLY A C 1
ATOM 1500 O O . GLY A 1 201 ? 6.464 1.614 -14.288 1.00 98.44 201 GLY A O 1
ATOM 1501 N N . GLU A 1 202 ? 4.885 3.217 -14.264 1.00 97.69 202 GLU A N 1
ATOM 1502 C CA . GLU A 1 202 ? 3.997 2.591 -15.246 1.00 97.69 202 GLU A CA 1
ATOM 1503 C C . GLU A 1 202 ? 4.639 2.449 -16.639 1.00 97.69 202 GLU A C 1
ATOM 1505 O O . GLU A 1 202 ? 4.766 1.310 -17.102 1.00 97.69 202 GLU A O 1
ATOM 1510 N N . PRO A 1 203 ? 5.120 3.523 -17.306 1.00 97.69 203 PRO A N 1
ATOM 1511 C CA . PRO A 1 203 ? 5.728 3.389 -18.630 1.00 97.69 203 PRO A CA 1
ATOM 1512 C C . PRO A 1 203 ? 6.986 2.509 -18.614 1.00 97.69 203 PRO A C 1
ATOM 1514 O O . PRO A 1 203 ? 7.200 1.740 -19.552 1.00 97.69 203 PRO A O 1
ATOM 1517 N N . ASN A 1 204 ? 7.783 2.540 -17.538 1.00 98.69 204 ASN A N 1
ATOM 1518 C CA . ASN A 1 204 ? 8.907 1.619 -17.382 1.00 98.69 204 ASN A CA 1
ATOM 1519 C C . ASN A 1 204 ? 8.434 0.164 -17.317 1.00 98.69 204 ASN A C 1
ATOM 1521 O O . ASN A 1 204 ? 8.992 -0.698 -17.990 1.00 98.69 204 ASN A O 1
ATOM 1525 N N . THR A 1 205 ? 7.411 -0.119 -16.507 1.00 98.56 205 THR A N 1
ATOM 1526 C CA . THR A 1 205 ? 6.864 -1.474 -16.349 1.00 98.56 205 THR A CA 1
ATOM 1527 C C . THR A 1 205 ? 6.384 -2.013 -17.691 1.00 98.56 205 THR A C 1
ATOM 1529 O O . THR A 1 205 ? 6.780 -3.111 -18.079 1.00 98.56 205 THR A O 1
ATOM 1532 N N . GLN A 1 206 ? 5.636 -1.208 -18.449 1.00 97.75 206 GLN A N 1
ATOM 1533 C CA . GLN A 1 206 ? 5.173 -1.568 -19.790 1.00 97.75 206 GLN A CA 1
ATOM 1534 C C . GLN A 1 206 ? 6.333 -1.799 -20.769 1.00 97.75 206 GLN A C 1
ATOM 1536 O O . GLN A 1 206 ? 6.291 -2.751 -21.547 1.00 97.75 206 GLN A O 1
ATOM 1541 N N . ALA A 1 207 ? 7.393 -0.983 -20.722 1.00 97.31 207 ALA A N 1
ATOM 1542 C CA . ALA A 1 207 ? 8.578 -1.174 -21.561 1.00 97.31 207 ALA A CA 1
ATOM 1543 C C . ALA A 1 207 ? 9.308 -2.489 -21.236 1.00 97.31 207 ALA A C 1
ATOM 1545 O O . ALA A 1 207 ? 9.672 -3.239 -22.144 1.00 97.31 207 ALA A O 1
ATOM 1546 N N . ILE A 1 208 ? 9.473 -2.804 -19.947 1.00 97.19 208 ILE A N 1
ATOM 1547 C CA . ILE A 1 208 ? 10.102 -4.049 -19.489 1.00 97.19 208 ILE A CA 1
ATOM 1548 C C . ILE A 1 208 ? 9.256 -5.255 -19.921 1.00 97.19 208 ILE A C 1
ATOM 1550 O O . ILE A 1 208 ? 9.793 -6.211 -20.484 1.00 97.19 208 ILE A O 1
ATOM 1554 N N . VAL A 1 209 ? 7.936 -5.208 -19.714 1.00 96.94 209 VAL A N 1
ATOM 1555 C CA . VAL A 1 209 ? 7.013 -6.273 -20.138 1.00 96.94 209 VAL A CA 1
ATOM 1556 C C . VAL A 1 209 ? 6.994 -6.434 -21.656 1.00 96.94 209 VAL A C 1
ATOM 1558 O O . VAL A 1 209 ? 7.081 -7.555 -22.149 1.00 96.94 209 VAL A O 1
ATOM 1561 N N . GLY A 1 210 ? 6.989 -5.340 -22.416 1.00 95.19 210 GLY A N 1
ATOM 1562 C CA . GLY A 1 210 ? 7.072 -5.381 -23.876 1.00 95.19 210 GLY A CA 1
ATOM 1563 C C . GLY A 1 210 ? 8.385 -5.975 -24.399 1.00 95.19 210 GLY A C 1
ATOM 1564 O O . GLY A 1 210 ? 8.384 -6.655 -25.425 1.00 95.19 210 GLY A O 1
ATOM 1565 N N . ALA A 1 211 ? 9.498 -5.753 -23.694 1.00 94.12 211 ALA A N 1
ATOM 1566 C CA . ALA A 1 211 ? 10.806 -6.287 -24.067 1.00 94.12 211 ALA A CA 1
ATOM 1567 C C . ALA A 1 211 ? 10.969 -7.779 -23.731 1.00 94.12 211 ALA A C 1
ATOM 1569 O O . ALA A 1 211 ? 11.645 -8.500 -24.467 1.00 94.12 211 ALA A O 1
ATOM 1570 N N . MET A 1 212 ? 10.383 -8.238 -22.622 1.00 93.00 212 MET A N 1
ATOM 1571 C CA . MET A 1 212 ? 10.623 -9.581 -22.075 1.00 93.00 212 MET A CA 1
ATOM 1572 C C . MET A 1 212 ? 9.479 -10.572 -22.336 1.00 93.00 212 MET A C 1
ATOM 1574 O O . MET A 1 212 ? 9.734 -11.772 -22.410 1.00 93.00 212 MET A O 1
ATOM 1578 N N . GLY A 1 213 ? 8.249 -10.095 -22.540 1.00 93.94 213 GLY A N 1
ATOM 1579 C CA . GLY A 1 213 ? 7.063 -10.936 -22.703 1.00 93.94 213 GLY A CA 1
ATOM 1580 C C . GLY A 1 213 ? 6.617 -11.602 -21.398 1.00 93.94 213 GLY A C 1
ATOM 1581 O O . GLY A 1 213 ? 6.825 -11.078 -20.310 1.00 93.94 213 GLY A O 1
ATOM 1582 N N . ASP A 1 214 ? 5.974 -12.765 -21.494 1.00 95.00 214 ASP A N 1
ATOM 1583 C CA . ASP A 1 214 ? 5.547 -13.509 -20.305 1.00 95.00 214 ASP A CA 1
ATOM 1584 C C . ASP A 1 214 ? 6.739 -14.086 -19.523 1.00 95.00 214 ASP A C 1
ATOM 1586 O O . ASP A 1 214 ? 7.660 -14.660 -20.105 1.00 95.00 214 ASP A O 1
ATOM 1590 N N . GLY A 1 215 ? 6.697 -13.992 -18.189 1.00 94.81 215 GLY A N 1
ATOM 1591 C CA . GLY A 1 215 ? 7.734 -14.527 -17.303 1.00 94.81 215 GLY A CA 1
ATOM 1592 C C . GLY A 1 215 ? 7.469 -14.259 -15.817 1.00 94.81 215 GLY A C 1
ATOM 1593 O O . GLY A 1 215 ? 6.491 -13.607 -15.460 1.00 94.81 215 GLY A O 1
ATOM 1594 N N . ASP A 1 216 ? 8.347 -14.766 -14.945 1.00 96.19 216 ASP A N 1
ATOM 1595 C CA . ASP A 1 216 ? 8.274 -14.593 -13.482 1.00 96.19 216 ASP A CA 1
ATOM 1596 C C . ASP A 1 216 ? 9.352 -13.607 -12.995 1.00 96.19 216 ASP A C 1
ATOM 1598 O O . ASP A 1 216 ? 10.374 -13.980 -12.414 1.00 96.19 216 ASP A O 1
ATOM 1602 N N . TYR A 1 217 ? 9.141 -12.323 -13.286 1.00 98.00 217 TYR A N 1
ATOM 1603 C CA . TYR A 1 217 ? 10.052 -11.234 -12.930 1.00 98.00 217 TYR A CA 1
ATOM 1604 C C . TYR A 1 217 ? 9.287 -10.001 -12.438 1.00 98.00 217 TYR A C 1
ATOM 1606 O O . TYR A 1 217 ? 8.078 -9.876 -12.634 1.00 98.00 217 TYR A O 1
ATOM 1614 N N . ALA A 1 218 ? 10.000 -9.091 -11.770 1.00 98.50 218 ALA A N 1
ATOM 1615 C CA . ALA A 1 218 ? 9.416 -8.020 -10.962 1.00 98.50 218 ALA A CA 1
ATOM 1616 C C . ALA A 1 218 ? 8.334 -7.196 -11.680 1.00 98.50 218 ALA A C 1
ATOM 1618 O O . ALA A 1 218 ? 7.238 -7.044 -11.148 1.00 98.50 218 ALA A O 1
ATOM 1619 N N . ALA A 1 219 ? 8.620 -6.695 -12.885 1.00 98.56 219 ALA A N 1
ATOM 1620 C CA . ALA A 1 219 ? 7.671 -5.870 -13.630 1.00 98.56 219 ALA A CA 1
ATOM 1621 C C . ALA A 1 219 ? 6.427 -6.660 -14.072 1.00 98.56 219 ALA A C 1
ATOM 1623 O O . ALA A 1 219 ? 5.320 -6.155 -13.916 1.00 98.56 219 ALA A O 1
ATOM 1624 N N . LYS A 1 220 ? 6.584 -7.910 -14.535 1.00 98.38 220 LYS A N 1
ATOM 1625 C CA . LYS A 1 220 ? 5.445 -8.741 -14.960 1.00 98.38 220 LYS A CA 1
ATOM 1626 C C . LYS A 1 220 ? 4.516 -9.099 -13.808 1.00 98.38 220 LYS A C 1
ATOM 1628 O O . LYS A 1 220 ? 3.306 -9.074 -13.977 1.00 98.38 220 LYS A O 1
ATOM 1633 N N . LEU A 1 221 ? 5.071 -9.380 -12.628 1.00 98.75 221 LEU A N 1
ATOM 1634 C CA . LEU A 1 221 ? 4.271 -9.655 -11.431 1.00 98.75 221 LEU A CA 1
ATOM 1635 C C . LEU A 1 221 ? 3.405 -8.456 -11.031 1.00 98.75 221 LEU A C 1
ATOM 1637 O O . LEU A 1 221 ? 2.263 -8.645 -10.620 1.00 98.75 221 LEU A O 1
ATOM 1641 N N . CYS A 1 222 ? 3.937 -7.237 -11.152 1.00 98.88 222 CYS A N 1
ATOM 1642 C CA . CYS A 1 222 ? 3.160 -6.027 -10.905 1.00 98.88 222 CYS A CA 1
ATOM 1643 C C . CYS A 1 222 ? 2.100 -5.789 -11.987 1.00 98.88 222 CYS A C 1
ATOM 1645 O O . CYS A 1 222 ? 0.965 -5.514 -11.625 1.00 98.88 222 CYS A O 1
ATOM 1647 N N . ASP A 1 223 ? 2.454 -5.938 -13.266 1.00 98.75 223 ASP A N 1
ATOM 1648 C CA . ASP A 1 223 ? 1.552 -5.752 -14.418 1.00 98.75 223 ASP A CA 1
ATOM 1649 C C . ASP A 1 223 ? 0.370 -6.743 -14.412 1.00 98.75 223 ASP A C 1
ATOM 1651 O O . ASP A 1 223 ? -0.764 -6.382 -14.714 1.00 98.75 223 ASP A O 1
ATOM 1655 N N . ASP A 1 224 ? 0.604 -7.987 -13.977 1.00 98.62 224 ASP A N 1
ATOM 1656 C CA . ASP A 1 224 ? -0.434 -9.021 -13.859 1.00 98.62 224 ASP A CA 1
ATOM 1657 C C . ASP A 1 224 ? -1.297 -8.897 -12.593 1.00 98.62 224 ASP A C 1
ATOM 1659 O O . ASP A 1 224 ? -2.290 -9.623 -12.435 1.00 98.62 224 ASP A O 1
ATOM 1663 N N . LEU A 1 225 ? -0.921 -8.035 -11.644 1.00 98.75 225 LEU A N 1
ATOM 1664 C CA . LEU A 1 225 ? -1.613 -7.946 -10.366 1.00 98.75 225 LEU A CA 1
ATOM 1665 C C . LEU A 1 225 ? -3.047 -7.463 -10.577 1.00 98.75 225 LEU A C 1
ATOM 1667 O O . LEU A 1 225 ? -3.293 -6.384 -11.102 1.00 98.75 225 LEU A O 1
ATOM 1671 N N . SER A 1 226 ? -4.007 -8.239 -10.0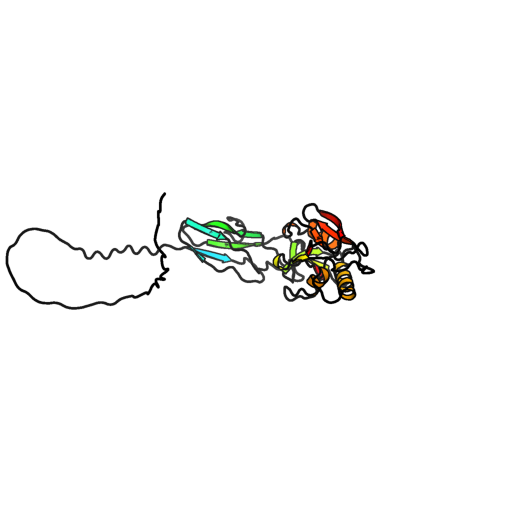76 1.00 98.31 226 SER A N 1
ATOM 1672 C CA . SER A 1 226 ? -5.394 -7.809 -9.918 1.00 98.31 226 SER A CA 1
ATOM 1673 C C . SER A 1 226 ? -5.746 -7.779 -8.437 1.00 98.31 226 SER A C 1
ATOM 1675 O O . SER A 1 226 ? -5.859 -8.825 -7.795 1.00 98.31 226 SER A O 1
ATOM 1677 N N . HIS A 1 227 ? -5.910 -6.581 -7.881 1.00 97.44 227 HIS A N 1
ATOM 1678 C CA . HIS A 1 227 ? -6.202 -6.384 -6.462 1.00 97.44 227 HIS A CA 1
ATOM 1679 C C . HIS A 1 227 ? -7.116 -5.178 -6.244 1.00 97.44 227 HIS A C 1
ATOM 1681 O O . HIS A 1 227 ? -7.036 -4.188 -6.967 1.00 97.44 227 HIS A O 1
ATOM 1687 N N . GLY A 1 228 ? -8.017 -5.269 -5.262 1.00 94.88 228 GLY A N 1
ATOM 1688 C CA . GLY A 1 228 ? -8.948 -4.185 -4.935 1.00 94.88 228 GLY A CA 1
ATOM 1689 C C . GLY A 1 228 ? -9.943 -3.838 -6.051 1.00 94.88 228 GLY A C 1
ATOM 1690 O O . GLY A 1 228 ? -10.551 -2.775 -6.003 1.00 94.88 228 GLY A O 1
ATOM 1691 N N . GLY A 1 229 ? -10.106 -4.708 -7.058 1.00 96.69 229 GLY A N 1
ATOM 1692 C CA . GLY A 1 229 ? -10.899 -4.435 -8.265 1.00 96.69 229 GLY A CA 1
ATOM 1693 C C . GLY A 1 229 ? -10.138 -3.711 -9.384 1.00 96.69 229 GLY A C 1
ATOM 1694 O O . GLY A 1 229 ? -10.760 -3.329 -10.372 1.00 96.69 229 GLY A O 1
ATOM 1695 N N . TYR A 1 230 ? -8.820 -3.552 -9.243 1.00 98.12 230 TYR A N 1
ATOM 1696 C CA . TYR A 1 230 ? -7.939 -2.826 -10.158 1.00 98.12 230 TYR A CA 1
ATOM 1697 C C . TYR A 1 230 ? -6.860 -3.742 -10.739 1.00 98.12 230 TYR A C 1
ATOM 1699 O O . TYR A 1 230 ? -6.426 -4.680 -10.065 1.00 98.12 230 TYR A O 1
ATOM 1707 N N . SER A 1 231 ? -6.434 -3.458 -11.970 1.00 98.12 231 SER A N 1
ATOM 1708 C CA . SER A 1 231 ? -5.439 -4.233 -12.734 1.00 98.12 231 SER A CA 1
ATOM 1709 C C . SER A 1 231 ? -4.421 -3.345 -13.467 1.00 98.12 231 SER A C 1
ATOM 1711 O O . SER A 1 231 ? -3.812 -3.765 -14.439 1.00 98.12 231 SER A O 1
ATOM 1713 N N . ASP A 1 232 ? -4.311 -2.088 -13.052 1.00 98.06 232 ASP A N 1
ATOM 1714 C CA . ASP A 1 232 ? -3.412 -1.033 -13.540 1.00 98.06 232 ASP A CA 1
ATOM 1715 C C . ASP A 1 232 ? -2.237 -0.832 -12.563 1.00 98.06 232 ASP A C 1
ATOM 1717 O O . ASP A 1 232 ? -1.790 0.282 -12.289 1.00 98.06 232 ASP A O 1
ATOM 1721 N N . TRP A 1 233 ? -1.773 -1.934 -11.974 1.00 98.81 233 TRP A N 1
ATOM 1722 C CA . TRP A 1 233 ? -0.644 -1.962 -11.054 1.00 98.81 233 TRP A CA 1
ATOM 1723 C C . TRP A 1 233 ? 0.676 -2.030 -11.827 1.00 98.81 233 TRP A C 1
ATOM 1725 O O . TRP A 1 233 ? 0.779 -2.675 -12.864 1.00 98.81 233 TRP A O 1
ATOM 1735 N N . PHE A 1 234 ? 1.716 -1.386 -11.306 1.00 98.88 234 PHE A N 1
ATOM 1736 C CA . PHE A 1 234 ? 3.027 -1.329 -11.946 1.00 98.88 234 PHE A CA 1
ATOM 1737 C C . PHE A 1 234 ? 4.170 -1.402 -10.934 1.00 98.88 234 PHE A C 1
ATOM 1739 O O . PHE A 1 234 ? 3.991 -1.187 -9.734 1.00 98.88 234 PHE A O 1
ATOM 1746 N N . LEU A 1 235 ? 5.372 -1.722 -11.407 1.00 98.88 235 LEU A N 1
ATOM 1747 C CA . LEU A 1 235 ? 6.582 -1.676 -10.594 1.00 98.88 235 LEU A CA 1
ATOM 1748 C C . LEU A 1 235 ? 7.030 -0.204 -10.469 1.00 98.88 235 LEU A C 1
ATOM 1750 O O . LEU A 1 235 ? 7.315 0.426 -11.493 1.00 98.88 235 LEU A O 1
ATOM 1754 N N . PRO A 1 236 ? 7.099 0.381 -9.257 1.00 98.88 236 PRO A N 1
ATOM 1755 C CA . PRO A 1 236 ? 7.414 1.799 -9.095 1.00 98.88 236 PRO A CA 1
ATOM 1756 C C . PRO A 1 236 ? 8.810 2.136 -9.621 1.00 98.88 236 PRO A C 1
ATOM 1758 O O . PRO A 1 236 ? 9.733 1.323 -9.522 1.00 98.88 236 PRO A O 1
ATOM 1761 N N . SER A 1 237 ? 8.996 3.350 -10.131 1.00 98.88 237 SER A N 1
ATOM 1762 C CA . SER A 1 237 ? 10.321 3.897 -10.429 1.00 98.88 237 SER A CA 1
ATOM 1763 C C . SER A 1 237 ? 11.144 4.060 -9.147 1.00 98.88 237 SER A C 1
ATOM 1765 O O . SER A 1 237 ? 10.632 3.979 -8.026 1.00 98.88 237 SER A O 1
ATOM 1767 N N . ILE A 1 238 ? 12.454 4.279 -9.274 1.00 98.88 238 ILE A N 1
ATOM 1768 C CA . ILE A 1 238 ? 13.314 4.394 -8.088 1.00 98.88 238 ILE A CA 1
ATOM 1769 C C . ILE A 1 238 ? 12.986 5.624 -7.223 1.00 98.88 238 ILE A C 1
ATOM 1771 O O . ILE A 1 238 ? 13.176 5.570 -6.006 1.00 98.88 238 ILE A O 1
ATOM 1775 N N . ASP A 1 239 ? 12.490 6.723 -7.801 1.00 98.75 239 ASP A N 1
ATOM 1776 C CA . ASP A 1 239 ? 12.067 7.884 -7.011 1.00 98.75 239 ASP A CA 1
ATOM 1777 C C . ASP A 1 239 ? 10.678 7.678 -6.379 1.00 98.75 239 ASP A C 1
ATOM 1779 O O . ASP A 1 239 ? 10.456 8.126 -5.253 1.00 98.75 239 ASP A O 1
ATOM 1783 N N . GLU A 1 240 ? 9.775 6.928 -7.018 1.00 98.81 240 GLU A N 1
ATOM 1784 C CA . GLU A 1 240 ? 8.494 6.513 -6.418 1.00 98.81 240 GLU A CA 1
ATOM 1785 C C . GLU A 1 240 ? 8.701 5.547 -5.249 1.00 98.81 240 GLU A C 1
ATOM 1787 O O . GLU A 1 240 ? 8.109 5.714 -4.181 1.00 98.81 240 GLU A O 1
ATOM 1792 N N . LEU A 1 241 ? 9.609 4.582 -5.405 1.00 98.75 241 LEU A N 1
ATOM 1793 C CA . LEU A 1 241 ? 9.996 3.670 -4.332 1.00 98.75 241 LEU A CA 1
ATOM 1794 C C . LEU A 1 241 ? 10.628 4.432 -3.153 1.00 98.75 241 LEU A C 1
ATOM 1796 O O . LEU A 1 241 ? 10.370 4.113 -1.989 1.00 98.75 241 LEU A O 1
ATOM 1800 N N . ASN A 1 242 ? 11.369 5.509 -3.435 1.00 98.81 242 ASN 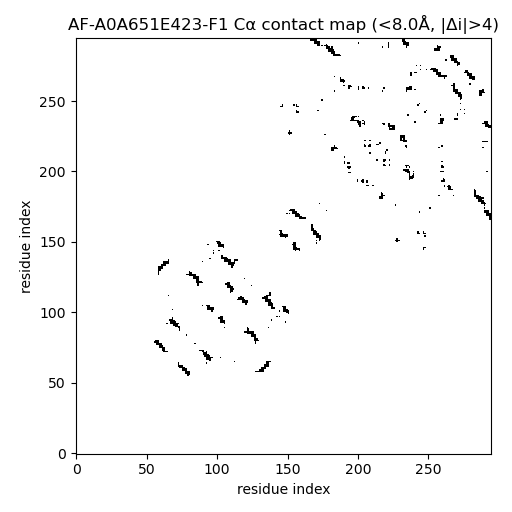A N 1
ATOM 1801 C CA . ASN A 1 242 ? 11.924 6.375 -2.397 1.00 98.81 242 ASN A CA 1
ATOM 1802 C C . ASN A 1 242 ? 10.845 7.164 -1.644 1.00 98.81 242 ASN A C 1
ATOM 1804 O O . ASN A 1 242 ? 10.973 7.393 -0.439 1.00 98.81 242 ASN A O 1
ATOM 1808 N N . LEU A 1 243 ? 9.757 7.544 -2.313 1.00 98.69 243 LEU A N 1
ATOM 1809 C CA . LEU A 1 243 ? 8.594 8.120 -1.638 1.00 98.69 243 LEU A CA 1
ATOM 1810 C C . LEU A 1 243 ? 7.912 7.091 -0.732 1.00 98.69 243 LEU A C 1
ATOM 1812 O O . LEU A 1 243 ? 7.556 7.432 0.396 1.00 98.69 243 LEU A O 1
ATOM 1816 N N . MET A 1 244 ? 7.805 5.828 -1.158 1.00 98.81 244 MET A N 1
ATOM 1817 C CA . MET A 1 244 ? 7.303 4.762 -0.285 1.00 98.81 244 MET A CA 1
ATOM 1818 C C . MET A 1 244 ? 8.174 4.596 0.969 1.00 98.81 244 MET A C 1
ATOM 1820 O O . MET A 1 244 ? 7.643 4.485 2.077 1.00 98.81 244 MET A O 1
ATOM 1824 N N . TYR A 1 245 ? 9.502 4.655 0.826 1.00 98.69 245 TYR A N 1
ATOM 1825 C CA . TYR A 1 245 ? 10.428 4.608 1.961 1.00 98.69 245 TYR A CA 1
ATOM 1826 C C . TYR A 1 245 ? 10.195 5.756 2.961 1.00 98.69 245 TYR A C 1
ATOM 1828 O O . TYR A 1 245 ? 10.182 5.548 4.173 1.00 98.69 245 TYR A O 1
ATOM 1836 N N . HIS A 1 246 ? 9.960 6.978 2.489 1.00 98.38 246 HIS A N 1
ATOM 1837 C CA . HIS A 1 246 ? 9.733 8.102 3.400 1.00 98.38 246 HIS A CA 1
ATOM 1838 C C . HIS A 1 246 ? 8.337 8.111 4.026 1.00 98.38 246 HIS A C 1
ATOM 1840 O O . HIS A 1 246 ? 8.198 8.481 5.192 1.00 98.38 246 HIS A O 1
ATOM 1846 N N . ASN A 1 247 ? 7.321 7.683 3.277 1.00 98.38 247 ASN A N 1
ATOM 1847 C CA . ASN A 1 247 ? 5.931 7.958 3.627 1.00 98.38 247 ASN A CA 1
ATOM 1848 C C . ASN A 1 247 ? 5.148 6.743 4.122 1.00 98.38 247 ASN A C 1
ATOM 1850 O O . ASN A 1 247 ? 4.089 6.938 4.712 1.00 98.38 247 ASN A O 1
ATOM 1854 N N . VAL A 1 248 ? 5.613 5.513 3.869 1.00 98.25 248 VAL A N 1
ATOM 1855 C CA . VAL A 1 248 ? 4.888 4.273 4.220 1.00 98.25 248 VAL A CA 1
ATOM 1856 C C . VAL A 1 248 ? 5.806 3.082 4.570 1.00 98.25 248 VAL A C 1
ATOM 1858 O O . VAL A 1 248 ? 5.331 1.945 4.637 1.00 98.25 248 VAL A O 1
ATOM 1861 N N . GLN A 1 249 ? 7.103 3.304 4.845 1.00 97.44 249 GLN A N 1
ATOM 1862 C CA . GLN A 1 249 ? 8.085 2.223 5.087 1.00 97.44 249 GLN A CA 1
ATOM 1863 C C . GLN A 1 249 ? 7.727 1.242 6.205 1.00 97.44 249 GLN A C 1
ATOM 1865 O O . GLN A 1 249 ? 8.168 0.102 6.160 1.00 97.44 249 GLN A O 1
ATOM 1870 N N . TRP A 1 250 ? 6.931 1.638 7.202 1.00 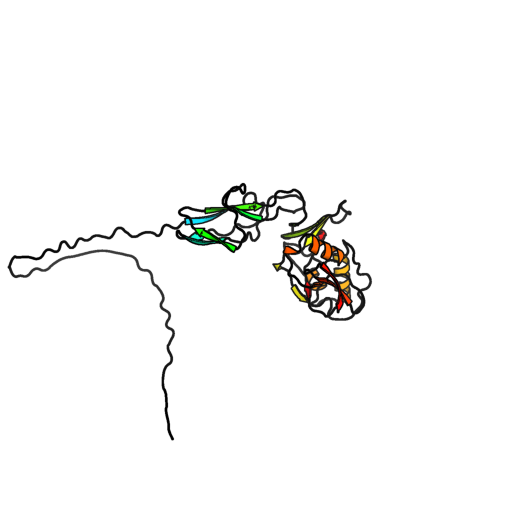95.88 250 TRP A N 1
ATOM 1871 C CA . TRP A 1 250 ? 6.556 0.749 8.313 1.00 95.88 250 TRP A CA 1
ATOM 1872 C C . TRP A 1 250 ? 5.716 -0.450 7.861 1.00 95.88 250 TRP A C 1
ATOM 1874 O O . TRP A 1 250 ? 5.525 -1.389 8.626 1.00 95.88 250 TRP A O 1
ATOM 1884 N N . THR A 1 251 ? 5.210 -0.422 6.628 1.00 96.00 251 THR A N 1
ATOM 1885 C CA . THR A 1 251 ? 4.522 -1.558 6.009 1.00 96.00 251 THR A CA 1
ATOM 1886 C C . THR A 1 251 ? 5.454 -2.472 5.213 1.00 96.00 251 THR A C 1
ATOM 1888 O O . THR A 1 251 ? 4.981 -3.456 4.654 1.00 96.00 251 THR A O 1
ATOM 1891 N N . PHE A 1 252 ? 6.751 -2.168 5.129 1.00 97.75 252 PHE A N 1
ATOM 1892 C CA . PHE A 1 252 ? 7.743 -2.902 4.343 1.00 97.75 252 PHE A CA 1
ATOM 1893 C C . PHE A 1 252 ? 8.678 -3.695 5.257 1.00 97.75 252 PHE A C 1
ATOM 1895 O O . PHE A 1 252 ? 9.093 -3.235 6.320 1.00 97.75 252 PHE A O 1
ATOM 1902 N N . ALA A 1 253 ? 9.082 -4.882 4.809 1.00 97.81 253 ALA A N 1
ATOM 1903 C CA . ALA A 1 253 ? 10.184 -5.606 5.437 1.00 97.81 253 ALA A CA 1
ATOM 1904 C C . ALA A 1 253 ? 11.533 -4.878 5.217 1.00 97.81 253 ALA A C 1
ATOM 1906 O O . ALA A 1 253 ? 11.731 -4.300 4.146 1.00 97.81 253 ALA A O 1
ATOM 1907 N N . PRO A 1 254 ? 12.504 -4.963 6.149 1.00 97.19 254 PRO A N 1
ATOM 1908 C CA . PRO A 1 254 ? 13.811 -4.302 6.041 1.00 97.19 254 PRO A CA 1
ATOM 1909 C C . PRO A 1 254 ? 14.748 -5.029 5.054 1.00 97.19 254 PRO A C 1
ATOM 1911 O O . PRO A 1 254 ? 15.730 -5.666 5.436 1.00 97.19 254 PRO A O 1
ATOM 1914 N N . ALA A 1 255 ? 14.434 -4.965 3.762 1.00 97.94 255 ALA A N 1
ATOM 1915 C CA . ALA A 1 255 ? 15.121 -5.684 2.688 1.00 97.94 255 ALA A CA 1
ATOM 1916 C C . ALA A 1 255 ? 15.230 -4.831 1.412 1.00 97.94 255 ALA A C 1
ATOM 1918 O O . ALA A 1 255 ? 14.781 -3.686 1.379 1.00 97.94 255 ALA A O 1
ATOM 1919 N N . PHE A 1 256 ? 15.862 -5.383 0.375 1.00 98.50 256 PHE A N 1
ATOM 1920 C CA . PHE A 1 256 ? 15.887 -4.775 -0.954 1.00 98.50 256 PHE A CA 1
ATOM 1921 C C . PHE A 1 256 ? 14.546 -4.946 -1.665 1.00 98.50 256 PHE A C 1
ATOM 1923 O O . PHE A 1 256 ? 13.968 -6.037 -1.640 1.00 98.50 256 PHE A O 1
ATOM 1930 N N . TYR A 1 257 ? 14.113 -3.879 -2.330 1.00 98.81 257 TYR A N 1
ATOM 1931 C CA . TYR A 1 257 ? 12.974 -3.851 -3.237 1.00 98.81 257 TYR A CA 1
ATOM 1932 C C . TYR A 1 257 ? 13.429 -3.382 -4.607 1.00 98.81 257 TYR A C 1
ATOM 1934 O O . TYR A 1 257 ? 14.183 -2.409 -4.716 1.00 98.81 257 TYR A O 1
ATOM 1942 N N . TRP A 1 258 ? 12.967 -4.080 -5.637 1.00 98.81 258 TRP A N 1
ATOM 1943 C CA . TRP A 1 258 ? 13.181 -3.665 -7.013 1.00 98.81 258 TRP A CA 1
ATOM 1944 C C . TRP A 1 258 ? 12.375 -2.413 -7.343 1.00 98.81 258 TRP A C 1
ATOM 1946 O O . TRP A 1 258 ? 11.226 -2.286 -6.921 1.00 98.81 258 TRP A O 1
ATOM 1956 N N . SER A 1 259 ? 12.973 -1.519 -8.128 1.00 98.88 259 SER A N 1
ATOM 1957 C CA . SER A 1 259 ? 12.242 -0.506 -8.883 1.00 98.88 259 SER A CA 1
ATOM 1958 C C . SER A 1 259 ? 12.231 -0.866 -10.370 1.00 98.88 259 SER A C 1
ATOM 1960 O O . SER A 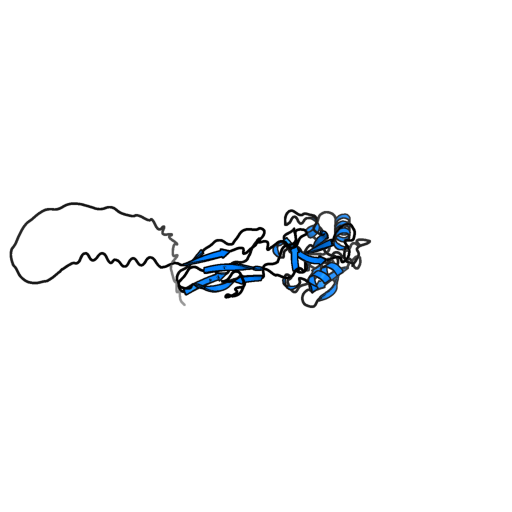1 259 ? 12.982 -1.733 -10.810 1.00 98.88 259 SER A O 1
ATOM 1962 N N . SER A 1 260 ? 11.413 -0.193 -11.171 1.00 98.75 260 SER A N 1
ATOM 1963 C CA . SER A 1 260 ? 11.370 -0.349 -12.631 1.00 98.75 260 SER A CA 1
ATOM 1964 C C . SER A 1 260 ? 12.454 0.438 -13.369 1.00 98.75 260 SER A C 1
ATOM 1966 O O . SER A 1 260 ? 12.492 0.439 -14.593 1.00 98.75 260 SER A O 1
ATOM 1968 N N . SER A 1 261 ? 13.351 1.106 -12.643 1.00 98.50 261 SER A N 1
ATOM 1969 C CA . SER A 1 261 ? 14.418 1.904 -13.242 1.00 98.50 261 SER A CA 1
ATOM 1970 C C . SER A 1 261 ? 15.642 1.042 -13.532 1.00 98.50 261 SER A C 1
ATOM 1972 O O . SER A 1 261 ? 16.270 0.502 -12.618 1.00 98.50 261 SER A O 1
ATOM 1974 N N . GLU A 1 262 ? 16.011 0.946 -14.799 1.00 97.44 262 GLU A N 1
ATOM 1975 C CA . GLU A 1 262 ? 17.213 0.257 -15.249 1.00 97.44 262 GLU A CA 1
ATOM 1976 C C . GLU A 1 262 ? 18.466 1.134 -15.068 1.00 97.44 262 GLU A C 1
ATOM 1978 O O . GLU A 1 262 ? 18.395 2.363 -15.091 1.00 97.44 262 GLU A O 1
ATOM 1983 N N . GLU A 1 263 ? 19.630 0.508 -14.874 1.00 96.31 263 GLU A N 1
ATOM 1984 C CA . GLU A 1 263 ? 20.927 1.202 -14.913 1.00 96.31 263 GLU A CA 1
ATOM 1985 C C . GLU A 1 263 ? 21.694 0.873 -16.202 1.00 96.31 263 GLU A C 1
ATOM 1987 O O . GLU A 1 263 ? 22.278 1.760 -16.820 1.00 96.31 263 GLU A O 1
ATOM 1992 N N . ASN A 1 264 ? 21.739 -0.406 -16.591 1.00 94.44 264 ASN A N 1
ATOM 1993 C CA . ASN A 1 264 ? 22.344 -0.883 -17.837 1.00 94.44 264 ASN A CA 1
ATOM 1994 C C . ASN A 1 264 ? 21.898 -2.326 -18.155 1.00 94.44 264 ASN A C 1
ATOM 1996 O O . ASN A 1 264 ? 21.058 -2.907 -17.472 1.00 94.44 264 ASN A O 1
ATOM 2000 N N . GLU A 1 265 ? 22.501 -2.949 -19.172 1.00 94.31 265 GLU A N 1
ATOM 2001 C CA . GLU A 1 265 ? 22.184 -4.314 -19.617 1.00 94.31 265 GLU A CA 1
ATOM 2002 C C . GLU A 1 265 ? 22.237 -5.377 -18.503 1.00 94.31 265 GLU A C 1
ATOM 2004 O O . GLU A 1 265 ? 21.453 -6.322 -18.536 1.00 94.31 265 GLU A O 1
ATOM 2009 N N . GLY A 1 266 ? 23.099 -5.214 -17.493 1.00 95.12 266 GLY A N 1
ATOM 2010 C CA . GLY A 1 266 ? 23.268 -6.170 -16.393 1.00 95.12 266 GLY A CA 1
ATOM 2011 C C . GLY A 1 266 ? 22.724 -5.714 -15.036 1.00 95.12 266 GLY A C 1
ATOM 2012 O O . GLY A 1 266 ? 22.578 -6.551 -14.140 1.00 95.12 266 GLY A O 1
ATOM 2013 N N . LEU A 1 267 ? 22.436 -4.419 -14.869 1.00 97.00 267 LEU A N 1
ATOM 2014 C CA . LEU A 1 267 ? 22.072 -3.815 -13.586 1.00 97.00 267 LEU A CA 1
ATOM 2015 C C . LEU A 1 267 ? 20.735 -3.066 -13.649 1.00 97.00 267 LEU A C 1
ATOM 2017 O O . LEU A 1 267 ? 20.451 -2.352 -14.610 1.00 97.00 267 LEU A O 1
ATOM 2021 N N . ALA A 1 268 ? 19.953 -3.173 -12.579 1.00 97.88 268 ALA A N 1
ATOM 2022 C CA . ALA A 1 268 ? 18.749 -2.381 -12.339 1.00 97.88 268 ALA A CA 1
ATOM 2023 C C . ALA A 1 268 ? 18.800 -1.745 -10.951 1.00 97.88 268 ALA A C 1
ATOM 2025 O O . ALA A 1 268 ? 19.591 -2.156 -10.102 1.00 97.88 268 ALA A O 1
ATOM 2026 N N . ARG A 1 269 ? 17.988 -0.719 -10.703 1.00 98.31 269 ARG A N 1
ATOM 2027 C CA . ARG A 1 269 ? 18.006 -0.010 -9.424 1.00 98.31 269 ARG A CA 1
ATOM 2028 C C . ARG A 1 269 ? 17.108 -0.696 -8.401 1.00 98.31 269 ARG A C 1
ATOM 2030 O O . ARG A 1 269 ? 15.961 -1.043 -8.666 1.00 98.31 269 ARG A O 1
ATOM 2037 N N . ALA A 1 270 ? 17.647 -0.856 -7.201 1.00 98.62 270 ALA A N 1
ATOM 2038 C CA . ALA A 1 270 ? 16.921 -1.312 -6.029 1.00 98.62 270 ALA A CA 1
ATOM 2039 C C . ALA A 1 270 ? 17.082 -0.308 -4.886 1.00 98.62 270 ALA A C 1
ATOM 2041 O O . ALA A 1 270 ? 18.070 0.434 -4.812 1.00 98.62 270 ALA A O 1
ATOM 2042 N N . GLN A 1 271 ? 16.127 -0.320 -3.961 1.00 98.75 271 GLN A N 1
ATOM 2043 C CA . GLN A 1 271 ? 16.221 0.415 -2.705 1.00 98.75 271 GLN A CA 1
ATOM 2044 C C . GLN A 1 271 ? 16.137 -0.530 -1.515 1.00 98.75 271 GLN A C 1
ATOM 2046 O O . GLN A 1 271 ? 15.311 -1.442 -1.474 1.00 98.75 271 GLN A O 1
ATOM 2051 N N . LYS A 1 272 ? 16.985 -0.291 -0.517 1.00 98.31 272 LYS A N 1
ATOM 2052 C CA . LYS A 1 272 ? 17.010 -1.052 0.724 1.00 98.31 272 LYS A CA 1
ATOM 2053 C C . LYS A 1 272 ? 16.196 -0.342 1.801 1.00 98.31 272 LYS A C 1
ATOM 2055 O O . LYS A 1 272 ? 16.584 0.714 2.290 1.00 98.31 272 LYS A O 1
ATOM 2060 N N . PHE A 1 273 ? 15.111 -0.962 2.252 1.00 98.19 273 PHE A N 1
ATOM 2061 C CA . PHE A 1 273 ? 14.200 -0.390 3.256 1.00 98.19 273 PHE A CA 1
ATOM 2062 C C . PHE A 1 273 ? 14.724 -0.474 4.700 1.00 98.19 273 PHE A C 1
ATOM 2064 O O . PHE A 1 273 ? 14.053 -0.054 5.631 1.00 98.19 273 PHE A O 1
ATOM 2071 N N . ASN A 1 274 ? 15.939 -0.992 4.899 1.00 95.75 274 ASN A N 1
ATOM 2072 C CA . ASN A 1 274 ? 16.619 -0.957 6.196 1.00 95.75 274 ASN A CA 1
ATOM 2073 C C . ASN A 1 274 ? 17.251 0.412 6.506 1.00 95.75 274 ASN A C 1
ATOM 2075 O O . ASN A 1 274 ? 17.365 0.793 7.664 1.00 95.75 274 ASN A O 1
ATOM 2079 N N . ASP A 1 275 ? 17.748 1.104 5.480 1.00 96.88 275 ASP A N 1
ATOM 2080 C CA . ASP A 1 275 ? 18.553 2.325 5.635 1.00 96.88 275 ASP A CA 1
ATOM 2081 C C . ASP A 1 275 ? 18.290 3.376 4.542 1.00 96.88 275 ASP A C 1
ATOM 2083 O O . ASP A 1 275 ? 18.871 4.461 4.567 1.00 96.88 275 ASP A O 1
ATOM 2087 N N . GLY A 1 276 ? 17.404 3.077 3.589 1.00 97.75 276 GLY A N 1
ATOM 2088 C CA . GLY A 1 276 ? 17.023 3.964 2.496 1.00 97.75 276 GLY A CA 1
ATOM 2089 C C . GLY A 1 276 ? 18.039 4.028 1.359 1.00 97.75 276 GLY A C 1
ATOM 2090 O O . GLY A 1 276 ? 17.819 4.780 0.409 1.00 97.75 276 GLY A O 1
ATOM 2091 N N . SER A 1 277 ? 19.137 3.269 1.423 1.00 98.12 277 SER A N 1
ATOM 2092 C CA . SER A 1 277 ? 20.172 3.286 0.388 1.00 98.12 277 SER A CA 1
ATOM 2093 C C . SER A 1 277 ? 19.650 2.771 -0.957 1.00 98.12 277 SER A C 1
ATOM 2095 O O . SER A 1 277 ? 18.817 1.864 -1.024 1.00 98.12 277 SER A O 1
ATOM 2097 N N . ARG A 1 278 ? 20.125 3.390 -2.044 1.00 97.56 278 ARG A N 1
ATOM 2098 C CA . ARG A 1 278 ? 19.708 3.112 -3.424 1.00 97.56 278 ARG A CA 1
ATOM 2099 C C . ARG A 1 278 ? 20.930 2.720 -4.238 1.00 97.56 278 ARG A C 1
ATOM 2101 O O . ARG A 1 278 ? 21.895 3.486 -4.292 1.00 97.56 278 ARG A O 1
ATOM 2108 N N . HIS A 1 279 ? 20.887 1.546 -4.854 1.00 93.31 279 HIS A N 1
ATOM 2109 C CA . HIS A 1 279 ? 22.032 0.956 -5.541 1.00 93.31 279 HIS A CA 1
ATOM 2110 C C . HIS A 1 279 ? 21.610 0.309 -6.862 1.00 93.31 279 HIS A C 1
ATOM 2112 O O . HIS A 1 279 ? 20.516 -0.255 -6.943 1.00 93.31 279 HIS A O 1
ATOM 2118 N N . PRO A 1 280 ? 22.466 0.362 -7.893 1.00 97.25 280 PRO A N 1
ATOM 2119 C CA . PRO A 1 280 ? 22.402 -0.588 -8.988 1.00 97.25 280 PRO A CA 1
ATOM 2120 C C . PRO A 1 280 ? 22.751 -1.985 -8.475 1.00 97.25 280 PRO A C 1
ATOM 2122 O O . PRO A 1 280 ? 23.773 -2.173 -7.817 1.00 97.25 280 PRO A O 1
ATOM 2125 N N . GLU A 1 281 ? 21.924 -2.957 -8.814 1.00 97.75 281 GLU A N 1
ATOM 2126 C CA . GLU A 1 281 ? 22.053 -4.349 -8.415 1.00 97.75 281 GLU A CA 1
ATOM 2127 C C . GLU A 1 281 ? 21.930 -5.256 -9.636 1.00 97.75 281 GLU A C 1
ATOM 2129 O O . GLU A 1 281 ? 21.311 -4.894 -10.639 1.00 97.75 281 GLU A O 1
ATOM 2134 N N . SER A 1 282 ? 22.526 -6.448 -9.564 1.00 97.19 282 SER A N 1
ATOM 2135 C CA . SER A 1 282 ? 22.433 -7.418 -10.658 1.00 97.19 282 SER A CA 1
ATOM 2136 C C . SER A 1 282 ? 20.978 -7.798 -10.901 1.00 97.19 282 SER A C 1
ATOM 2138 O O . SER A 1 282 ? 20.291 -8.219 -9.973 1.00 97.19 282 SER A O 1
ATOM 2140 N N . LYS A 1 283 ? 20.516 -7.690 -12.151 1.00 97.31 283 LYS A N 1
ATOM 2141 C CA . LYS A 1 283 ? 19.114 -7.949 -12.523 1.00 97.31 283 LYS A CA 1
ATOM 2142 C C . LYS A 1 283 ? 18.611 -9.338 -12.131 1.00 97.31 283 LYS A C 1
ATOM 2144 O O . LYS A 1 283 ? 17.423 -9.515 -11.880 1.00 97.31 283 LYS A O 1
ATOM 2149 N N . THR A 1 284 ? 19.518 -10.306 -12.034 1.00 96.25 284 THR A N 1
ATOM 2150 C CA . THR A 1 284 ? 19.210 -11.686 -11.649 1.00 96.25 284 THR A CA 1
ATOM 2151 C C . THR A 1 284 ? 19.162 -11.898 -10.132 1.00 96.25 284 THR A C 1
ATOM 2153 O O . THR A 1 284 ? 18.873 -13.007 -9.686 1.00 96.25 284 THR A O 1
ATOM 2156 N N . ASN A 1 285 ? 19.472 -10.881 -9.316 1.00 97.31 285 ASN A N 1
ATOM 2157 C CA . ASN A 1 285 ? 19.367 -10.982 -7.861 1.00 97.31 285 ASN A CA 1
ATOM 2158 C C . ASN A 1 285 ? 17.903 -11.116 -7.429 1.00 97.31 285 ASN A C 1
ATOM 2160 O O . ASN A 1 285 ? 17.000 -10.500 -7.986 1.00 97.31 285 ASN A O 1
ATOM 2164 N N . ALA A 1 286 ? 17.677 -11.911 -6.389 1.00 97.38 286 ALA A N 1
ATOM 2165 C CA . ALA A 1 286 ? 16.348 -12.200 -5.880 1.00 97.38 286 ALA A CA 1
ATOM 2166 C C . ALA A 1 286 ? 15.977 -11.221 -4.750 1.00 97.38 286 ALA A C 1
ATOM 2168 O O . ALA A 1 286 ? 16.449 -11.375 -3.621 1.00 97.38 286 ALA A O 1
ATOM 2169 N N . TYR A 1 287 ? 15.117 -10.240 -5.035 1.00 98.50 287 TYR A N 1
ATOM 2170 C CA . TYR A 1 287 ? 14.656 -9.230 -4.070 1.00 98.50 287 TYR A CA 1
ATOM 2171 C C . TYR A 1 287 ? 13.133 -9.183 -3.950 1.00 98.50 287 TYR A C 1
ATOM 2173 O O . TYR A 1 287 ? 12.421 -10.019 -4.509 1.00 98.50 287 TYR A O 1
ATOM 2181 N N . ARG A 1 288 ? 12.630 -8.270 -3.116 1.00 98.75 288 ARG A N 1
ATOM 2182 C CA . ARG A 1 288 ? 11.195 -8.070 -2.916 1.00 98.75 288 ARG A CA 1
ATOM 2183 C C . ARG A 1 288 ? 10.614 -7.155 -3.983 1.00 98.75 288 ARG A C 1
ATOM 2185 O O . ARG A 1 288 ? 11.325 -6.358 -4.595 1.00 98.75 288 ARG A O 1
ATOM 2192 N N . VAL A 1 289 ? 9.313 -7.285 -4.194 1.00 98.81 289 VAL A N 1
ATOM 2193 C CA . VAL A 1 289 ? 8.566 -6.536 -5.202 1.00 98.81 289 VAL A CA 1
ATOM 2194 C C . VAL A 1 289 ? 7.245 -6.111 -4.591 1.00 98.81 289 VAL A C 1
ATOM 2196 O O . VAL A 1 289 ? 6.474 -6.963 -4.150 1.00 98.81 289 VAL A O 1
ATOM 2199 N N . ARG A 1 290 ? 6.982 -4.803 -4.588 1.00 98.81 290 ARG A N 1
ATOM 2200 C CA . ARG A 1 290 ? 5.684 -4.245 -4.214 1.00 98.81 290 ARG A CA 1
ATOM 2201 C C . ARG A 1 290 ? 5.227 -3.280 -5.297 1.00 98.81 290 ARG A C 1
ATOM 2203 O O . ARG A 1 290 ? 5.973 -2.378 -5.669 1.00 98.81 290 ARG A O 1
ATOM 2210 N N . ALA A 1 291 ? 4.015 -3.508 -5.791 1.00 98.88 291 ALA A N 1
ATOM 2211 C CA . ALA A 1 291 ? 3.438 -2.706 -6.854 1.00 98.88 291 ALA A CA 1
ATOM 2212 C C . ALA A 1 291 ? 2.990 -1.324 -6.354 1.00 98.88 291 ALA A C 1
ATOM 2214 O O . ALA A 1 291 ? 2.725 -1.117 -5.164 1.00 98.88 291 ALA A O 1
ATOM 2215 N N . ALA A 1 292 ? 2.882 -0.394 -7.291 1.00 98.88 292 ALA A N 1
ATOM 2216 C CA . ALA A 1 292 ? 2.268 0.912 -7.141 1.00 98.88 292 ALA A CA 1
ATOM 2217 C C . ALA A 1 292 ? 1.133 1.068 -8.156 1.00 98.88 292 ALA A C 1
ATOM 2219 O O . ALA A 1 292 ? 1.075 0.336 -9.143 1.00 98.88 292 ALA A O 1
ATOM 2220 N N . ARG A 1 293 ? 0.242 2.025 -7.912 1.00 98.31 293 ARG A N 1
ATOM 2221 C CA . ARG A 1 293 ? -0.837 2.394 -8.829 1.00 98.31 293 ARG A CA 1
ATOM 2222 C C . ARG A 1 293 ? -1.066 3.900 -8.790 1.00 98.31 293 ARG A C 1
ATOM 2224 O O . ARG A 1 293 ? -0.970 4.498 -7.716 1.00 98.31 293 ARG A O 1
ATOM 2231 N N . ALA A 1 294 ? -1.383 4.491 -9.938 1.00 96.62 294 ALA A N 1
ATOM 2232 C CA . ALA A 1 294 ? -1.711 5.907 -10.086 1.00 96.62 294 ALA A CA 1
ATOM 2233 C C . ALA A 1 294 ? -3.228 6.122 -10.208 1.00 96.62 294 ALA A C 1
ATOM 2235 O O . ALA A 1 294 ? -3.919 5.295 -10.805 1.00 96.62 294 ALA A O 1
ATOM 2236 N N . PHE A 1 295 ? -3.761 7.201 -9.617 1.00 94.62 295 PHE A N 1
ATOM 2237 C CA . PHE A 1 295 ? -5.191 7.552 -9.685 1.00 94.62 295 PHE A CA 1
ATOM 2238 C C . PHE A 1 295 ? -5.500 9.021 -9.370 1.00 94.62 295 PHE A C 1
ATOM 2240 O O . PHE A 1 295 ? -4.592 9.761 -8.918 1.00 94.62 295 PHE A O 1
#